Protein AF-A0A960JQE5-F1 (afdb_monomer_lite)

Sequence (195 aa):
MTDQLTTLLRHARSDRRTTAVGRAVALATAGLVIGNGVRLRRRAAALPALPYPTLDASHPPAMPPNATDAPQDSVDEYVFFVAEGVTLDDATRQAAIAHLETTATDVVDLIPADLPSLRALDLLRMVDPRSFGGSPMAQGRGAFQVVCARAEVADRARLTPGCGISLQRMVHATLELKRHAPRGTHHLVASHLSA

pLDDT: mean 83.21, std 16.44, range [35.5, 98.25]

Foldseek 3Di:
DPPVVVVVVVVVVVVVVVVVVVVVVVVVVVCVVVVLVVLLVVQVVVAAAQDFPDPPPPDDDDDDDDPDDDDPPDLPQKFKAAAAPKDDDPRNVVSVVVVVVVDVAFKEAEDEPPQPPVLSSVQSVQDRQVCQLVALPRAQGGSLGMMMGGSVLCVVLVHDGDYHDYSVSSSSSSRSSCNSGVNRYGYHYYHVIDD

Secondary structure (DSSP, 8-state):
-HHHHHHHHHHHHHHHHHHHHHHHHHHHHHHHHHHHHHHHHHHHTT-PBPPPP---TTSPPPPPP-TT-----S--SEEEEEETT-B--HHHHHHHHHHHHHSS-SEEEEEETT--HHHHHHHHHH--TTT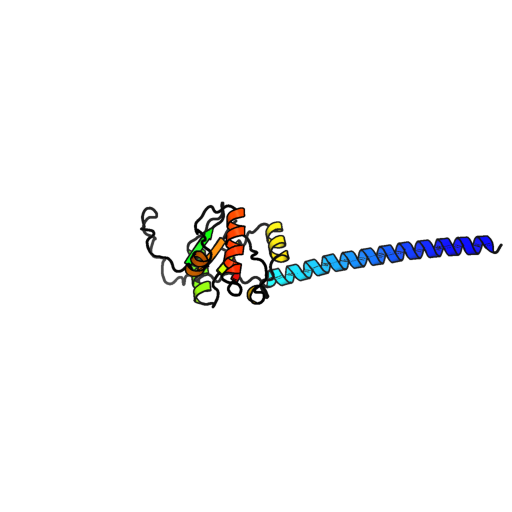TTT-TTSPP---SSEEEEEHHHHHHTT---EEEE-HHHHHHHHHHHHHHSSS-EEEEEETT-B-

Structure (mmCIF, N/CA/C/O backbone):
data_AF-A0A960JQE5-F1
#
_entry.id   AF-A0A960JQE5-F1
#
loop_
_atom_site.group_PDB
_atom_site.id
_atom_site.type_symbol
_atom_site.label_atom_id
_atom_site.label_alt_id
_atom_site.label_comp_id
_atom_site.label_asym_id
_atom_site.label_entity_id
_atom_site.label_seq_id
_atom_site.pdbx_PDB_ins_code
_atom_site.Cartn_x
_atom_site.Cartn_y
_atom_site.Cartn_z
_atom_site.occupancy
_atom_site.B_iso_or_equiv
_atom_site.auth_seq_id
_atom_site.auth_comp_id
_atom_site.auth_asym_id
_atom_site.auth_atom_id
_atom_site.pdbx_PDB_model_num
ATOM 1 N N . MET A 1 1 ? 34.320 -11.457 -66.619 1.00 59.72 1 MET A N 1
ATOM 2 C CA . MET A 1 1 ? 34.916 -11.552 -65.261 1.00 59.72 1 MET A CA 1
ATOM 3 C C . MET A 1 1 ? 34.333 -10.556 -64.252 1.00 59.72 1 MET A C 1
ATOM 5 O O . MET A 1 1 ? 34.476 -10.777 -63.060 1.00 59.72 1 MET A O 1
ATOM 9 N N . THR A 1 2 ? 33.648 -9.495 -64.689 1.00 65.44 2 THR A N 1
ATOM 10 C CA . THR A 1 2 ? 33.108 -8.429 -63.823 1.00 65.44 2 THR A CA 1
ATOM 11 C C . THR A 1 2 ? 31.879 -8.849 -63.005 1.00 65.44 2 THR A C 1
ATOM 13 O O . THR A 1 2 ? 31.710 -8.388 -61.884 1.00 65.44 2 THR A O 1
ATOM 16 N N . ASP A 1 3 ? 31.066 -9.776 -63.522 1.00 70.44 3 ASP A N 1
ATOM 17 C CA . ASP A 1 3 ? 29.743 -10.101 -62.967 1.00 70.44 3 ASP A CA 1
ATOM 18 C C . ASP A 1 3 ? 29.784 -10.978 -61.692 1.00 70.44 3 ASP A C 1
ATOM 20 O O . ASP A 1 3 ? 28.987 -10.819 -60.760 1.00 70.44 3 ASP A O 1
ATOM 24 N N . GLN A 1 4 ? 30.796 -11.849 -61.579 1.00 64.69 4 GLN A N 1
ATOM 25 C CA . GLN A 1 4 ? 31.014 -12.658 -60.371 1.00 64.69 4 GLN A CA 1
ATOM 26 C C . GLN A 1 4 ? 31.515 -11.827 -59.180 1.00 64.69 4 GLN A C 1
ATOM 28 O O . GLN A 1 4 ? 31.132 -12.079 -58.037 1.00 64.69 4 GLN A O 1
ATOM 33 N N . LEU A 1 5 ? 32.309 -10.785 -59.441 1.00 66.00 5 LEU A N 1
ATOM 34 C CA . LEU A 1 5 ? 32.852 -9.893 -58.412 1.00 66.00 5 LEU A CA 1
ATOM 35 C C . LEU A 1 5 ? 31.749 -9.025 -57.783 1.00 66.00 5 LEU A C 1
ATOM 37 O O . LEU A 1 5 ? 31.699 -8.869 -56.562 1.00 66.00 5 LEU A O 1
ATOM 41 N N . THR A 1 6 ? 30.801 -8.537 -58.587 1.00 68.50 6 THR A N 1
ATOM 42 C CA . THR A 1 6 ? 29.615 -7.813 -58.099 1.00 68.50 6 THR A CA 1
ATOM 43 C C . THR A 1 6 ? 28.691 -8.683 -57.258 1.00 68.50 6 THR A C 1
ATOM 45 O O . THR A 1 6 ? 28.116 -8.188 -56.286 1.00 68.50 6 THR A O 1
ATOM 48 N N . THR A 1 7 ? 28.557 -9.966 -57.592 1.00 69.81 7 THR A N 1
ATOM 49 C CA . THR A 1 7 ? 27.669 -10.898 -56.882 1.00 69.81 7 THR A CA 1
ATOM 50 C C . THR A 1 7 ? 28.245 -11.308 -55.521 1.00 69.81 7 THR A C 1
ATOM 52 O O . THR A 1 7 ? 27.519 -11.302 -54.521 1.00 69.81 7 THR A O 1
ATOM 55 N N . LEU A 1 8 ? 29.561 -11.543 -55.443 1.00 63.06 8 LEU A N 1
ATOM 56 C CA . LEU A 1 8 ? 30.269 -11.829 -54.187 1.00 63.06 8 LEU A CA 1
ATOM 57 C C . LEU A 1 8 ? 30.289 -10.622 -53.239 1.00 63.06 8 LEU A C 1
ATOM 59 O O . LEU A 1 8 ? 30.041 -10.765 -52.041 1.00 63.06 8 LEU A O 1
ATOM 63 N N . LEU A 1 9 ? 30.496 -9.410 -53.766 1.00 65.25 9 LEU A N 1
ATOM 64 C CA . LEU A 1 9 ? 30.436 -8.184 -52.962 1.00 65.25 9 LEU A CA 1
ATOM 65 C C . LEU A 1 9 ? 29.019 -7.889 -52.444 1.00 65.25 9 LEU A C 1
ATOM 67 O O . LEU A 1 9 ? 28.876 -7.312 -51.362 1.00 65.25 9 LEU A O 1
ATOM 71 N N . ARG A 1 10 ? 27.969 -8.298 -53.174 1.00 63.28 10 ARG A N 1
ATOM 72 C CA . ARG A 1 10 ? 26.572 -8.185 -52.723 1.00 63.28 10 ARG A CA 1
ATOM 73 C C . ARG A 1 10 ? 26.260 -9.162 -51.583 1.00 63.28 10 ARG A C 1
ATOM 75 O O . ARG A 1 10 ? 25.696 -8.724 -50.582 1.00 63.28 10 ARG A O 1
ATOM 82 N N . HIS A 1 11 ? 26.695 -10.422 -51.681 1.00 57.25 11 HIS A N 1
ATOM 83 C CA . HIS A 1 11 ? 26.534 -11.415 -50.607 1.00 57.25 11 HIS A CA 1
ATOM 84 C C . HIS A 1 11 ? 27.316 -11.031 -49.342 1.00 57.25 11 HIS A C 1
ATOM 86 O O . HIS A 1 11 ? 26.736 -10.957 -48.261 1.00 57.25 11 HIS A O 1
ATOM 92 N N . ALA A 1 12 ? 28.587 -10.636 -49.475 1.00 59.59 12 ALA A N 1
ATOM 93 C CA . ALA A 1 12 ? 29.409 -10.228 -48.332 1.00 59.59 12 ALA A CA 1
ATOM 94 C C . ALA A 1 12 ? 28.885 -8.962 -47.619 1.00 59.59 12 ALA A C 1
ATOM 96 O O . ALA A 1 12 ? 29.043 -8.812 -46.404 1.00 59.59 12 ALA A O 1
ATOM 97 N N . ARG A 1 13 ? 28.250 -8.033 -48.352 1.00 59.19 13 ARG A N 1
ATOM 98 C CA . ARG A 1 13 ? 27.574 -6.862 -47.759 1.00 59.19 13 ARG A CA 1
ATOM 99 C C . ARG A 1 13 ? 26.230 -7.217 -47.119 1.00 59.19 13 ARG A C 1
ATOM 101 O O . ARG A 1 13 ? 25.867 -6.563 -46.143 1.00 59.19 13 ARG A O 1
ATOM 108 N N . SER A 1 14 ? 25.518 -8.218 -47.639 1.00 57.78 14 SER A N 1
ATOM 109 C CA . SER A 1 14 ? 24.272 -8.731 -47.058 1.00 57.78 14 SER A CA 1
ATOM 110 C C . SER A 1 14 ? 24.528 -9.379 -45.694 1.00 57.78 14 SER A C 1
ATOM 112 O O . SER A 1 14 ? 23.922 -8.957 -44.712 1.00 57.78 14 SER A O 1
ATOM 114 N N . ASP A 1 15 ? 25.522 -10.270 -45.596 1.00 59.38 15 ASP A N 1
ATOM 115 C CA . ASP A 1 15 ? 25.874 -10.977 -44.350 1.00 59.38 15 ASP A CA 1
ATOM 116 C C . ASP A 1 15 ? 26.392 -10.047 -43.243 1.00 59.38 15 ASP A C 1
ATOM 118 O O . ASP A 1 15 ? 26.081 -10.207 -42.057 1.00 59.38 15 ASP A O 1
ATOM 122 N N . ARG A 1 16 ? 27.161 -9.012 -43.608 1.00 62.50 16 ARG A N 1
ATOM 123 C CA . ARG A 1 16 ? 27.599 -7.987 -42.643 1.00 62.50 16 ARG A CA 1
ATOM 124 C C . ARG A 1 16 ? 26.443 -7.124 -42.142 1.00 62.50 16 ARG A C 1
ATOM 126 O O . ARG A 1 16 ? 26.479 -6.665 -41.003 1.00 62.50 16 ARG A O 1
ATOM 133 N N . ARG A 1 17 ? 25.421 -6.886 -42.970 1.00 61.72 17 ARG A N 1
ATOM 134 C CA . ARG A 1 17 ? 24.233 -6.122 -42.565 1.00 61.72 17 ARG A CA 1
ATOM 135 C C . ARG A 1 17 ? 23.320 -6.943 -41.657 1.00 61.72 17 ARG A C 1
ATOM 137 O O . ARG A 1 17 ? 22.892 -6.407 -40.642 1.00 61.72 17 ARG A O 1
ATOM 144 N N . THR A 1 18 ? 23.081 -8.223 -41.938 1.00 62.78 18 THR A N 1
ATOM 145 C CA . THR A 1 18 ? 22.288 -9.105 -41.057 1.00 62.78 18 THR A CA 1
ATOM 146 C C . THR A 1 18 ? 22.956 -9.326 -39.701 1.00 62.78 18 THR A C 1
ATOM 148 O O . THR A 1 18 ? 22.285 -9.242 -38.674 1.00 62.78 18 THR A O 1
ATOM 151 N N . THR A 1 19 ? 24.278 -9.505 -39.657 1.00 69.94 19 THR A N 1
ATOM 152 C CA . THR A 1 19 ? 25.021 -9.628 -38.387 1.00 69.94 19 THR A CA 1
ATOM 153 C C . THR A 1 19 ? 25.065 -8.321 -37.590 1.00 69.94 19 THR A C 1
ATOM 155 O O . THR A 1 19 ? 24.926 -8.347 -36.366 1.00 69.94 19 THR A O 1
ATOM 158 N N . ALA A 1 20 ? 25.197 -7.167 -38.250 1.00 68.56 20 ALA A N 1
ATOM 159 C CA . ALA A 1 20 ? 25.135 -5.865 -37.583 1.00 68.56 20 ALA A CA 1
ATOM 160 C C . ALA A 1 20 ? 23.731 -5.558 -37.032 1.00 68.56 20 ALA A C 1
ATOM 162 O O . ALA A 1 20 ? 23.612 -5.122 -35.887 1.00 68.56 20 ALA A O 1
ATOM 163 N N . VAL A 1 21 ? 22.674 -5.839 -37.803 1.00 72.06 21 VAL A N 1
ATOM 164 C CA . VAL A 1 21 ? 21.277 -5.681 -37.361 1.00 72.06 21 VAL A CA 1
ATOM 165 C C . VAL A 1 21 ? 20.972 -6.622 -36.194 1.00 72.06 21 VAL A C 1
ATOM 167 O O . VAL A 1 21 ? 20.432 -6.173 -35.187 1.00 72.06 21 VAL A O 1
ATOM 170 N N . GLY A 1 22 ? 21.393 -7.889 -36.265 1.00 72.31 22 GLY A N 1
ATOM 171 C CA . GLY A 1 22 ? 21.223 -8.846 -35.168 1.00 72.31 22 GLY A CA 1
ATOM 172 C C . GLY A 1 22 ? 21.903 -8.395 -33.869 1.00 72.31 22 GLY A C 1
ATOM 173 O O . GLY A 1 22 ? 21.301 -8.456 -32.799 1.00 72.31 22 GLY A O 1
ATOM 174 N N . ARG A 1 23 ? 23.128 -7.854 -33.954 1.00 78.50 23 ARG A N 1
ATOM 175 C CA . ARG A 1 23 ? 23.845 -7.296 -32.790 1.00 78.50 23 ARG A CA 1
ATOM 176 C C . ARG A 1 23 ? 23.172 -6.041 -32.240 1.00 78.50 23 ARG A C 1
ATOM 178 O O . ARG A 1 23 ? 23.083 -5.898 -31.024 1.00 78.50 23 ARG A O 1
ATOM 185 N N . ALA A 1 24 ? 22.689 -5.152 -33.107 1.00 77.31 24 ALA A N 1
ATOM 186 C CA . ALA A 1 24 ? 21.979 -3.946 -32.691 1.00 77.31 24 ALA A CA 1
ATOM 187 C C . ALA A 1 24 ? 20.673 -4.284 -31.952 1.00 77.31 24 ALA A C 1
ATOM 189 O O . ALA A 1 24 ? 20.417 -3.730 -30.884 1.00 77.31 24 ALA A O 1
ATOM 190 N N . VAL A 1 25 ? 19.893 -5.241 -32.467 1.00 82.50 25 VAL A N 1
ATOM 191 C CA . VAL A 1 25 ? 18.673 -5.732 -31.806 1.00 82.50 25 VAL A CA 1
ATOM 192 C C . VAL A 1 25 ? 19.007 -6.361 -30.452 1.00 82.50 25 VAL A C 1
ATOM 194 O O . VAL A 1 25 ? 18.402 -5.984 -29.451 1.00 82.50 25 VAL A O 1
ATOM 197 N N . ALA A 1 26 ? 20.011 -7.242 -30.384 1.00 83.12 26 ALA A N 1
ATOM 198 C CA . ALA A 1 26 ? 20.416 -7.880 -29.131 1.00 83.12 26 ALA A CA 1
ATOM 199 C C . ALA A 1 26 ? 20.863 -6.862 -28.064 1.00 83.12 26 ALA A C 1
ATOM 201 O O . ALA A 1 26 ? 20.455 -6.961 -26.907 1.00 83.12 26 ALA A O 1
ATOM 202 N N . LEU A 1 27 ? 21.654 -5.852 -28.449 1.00 87.56 27 LEU A N 1
ATOM 203 C CA . LEU A 1 27 ? 22.080 -4.777 -27.546 1.00 87.56 27 LEU A CA 1
ATOM 204 C C . LEU A 1 27 ? 20.901 -3.920 -27.073 1.00 87.56 27 LEU A C 1
ATOM 206 O O . LEU A 1 27 ? 20.833 -3.585 -25.892 1.00 87.56 27 LEU A O 1
ATOM 210 N N . ALA A 1 28 ? 19.954 -3.604 -27.960 1.00 85.25 28 ALA A N 1
ATOM 211 C CA . ALA A 1 28 ? 18.745 -2.876 -27.587 1.00 85.25 28 ALA A CA 1
ATOM 212 C C . ALA A 1 28 ? 17.892 -3.674 -26.586 1.00 85.25 28 ALA A C 1
ATOM 214 O O . ALA A 1 28 ? 17.441 -3.123 -25.580 1.00 85.25 28 ALA A O 1
ATOM 215 N N . THR A 1 29 ? 17.722 -4.983 -26.806 1.00 86.44 29 THR A N 1
ATOM 216 C CA . THR A 1 29 ? 16.997 -5.861 -25.875 1.00 86.44 29 THR A CA 1
ATOM 217 C C . THR A 1 29 ? 17.708 -5.963 -24.525 1.00 86.44 29 THR A C 1
ATOM 219 O O . THR A 1 29 ? 17.070 -5.783 -23.488 1.00 86.44 29 THR A O 1
ATOM 222 N N . ALA A 1 30 ? 19.026 -6.183 -24.515 1.00 85.75 30 ALA A N 1
ATOM 223 C CA . ALA A 1 30 ? 19.813 -6.224 -23.283 1.00 85.75 30 ALA A CA 1
ATOM 224 C C . ALA A 1 30 ? 19.721 -4.898 -22.510 1.00 85.75 30 ALA A C 1
ATOM 226 O O . ALA A 1 30 ? 19.488 -4.901 -21.301 1.00 85.75 30 ALA A O 1
ATOM 227 N N . GLY A 1 31 ? 19.817 -3.766 -23.214 1.00 84.69 31 GLY A N 1
ATOM 228 C CA . GLY A 1 31 ? 19.648 -2.434 -22.636 1.00 84.69 31 GLY A CA 1
ATOM 229 C C . GLY A 1 31 ? 18.275 -2.240 -21.986 1.00 84.69 31 GLY A C 1
ATOM 230 O O . GLY A 1 31 ? 18.198 -1.732 -20.868 1.00 84.69 31 GLY A O 1
ATOM 231 N N . LEU A 1 32 ? 17.199 -2.706 -22.629 1.00 85.38 32 LEU A N 1
ATOM 232 C CA . LEU A 1 32 ? 15.842 -2.644 -22.076 1.00 85.38 32 LEU A CA 1
ATOM 233 C C . LEU A 1 32 ? 15.700 -3.488 -20.798 1.00 85.38 32 LEU A C 1
ATOM 235 O O . LEU A 1 32 ? 15.134 -3.017 -19.809 1.00 85.38 32 LEU A O 1
ATOM 239 N N . VAL A 1 33 ? 16.232 -4.715 -20.800 1.00 87.31 33 VAL A N 1
ATOM 240 C CA . VAL A 1 33 ? 16.174 -5.629 -19.645 1.00 87.31 33 VAL A CA 1
ATOM 241 C C . VAL A 1 33 ? 16.958 -5.060 -18.462 1.00 87.31 33 VAL A C 1
ATOM 243 O O . VAL A 1 33 ? 16.419 -4.965 -17.356 1.00 87.31 33 VAL A O 1
ATOM 246 N N . ILE A 1 34 ? 18.196 -4.616 -18.698 1.00 88.38 34 ILE A N 1
ATOM 247 C CA . ILE A 1 34 ? 19.052 -4.012 -17.667 1.00 88.38 34 ILE A CA 1
ATOM 248 C C . ILE A 1 34 ? 18.411 -2.727 -17.136 1.00 88.38 34 ILE A C 1
ATOM 250 O O . ILE A 1 34 ? 18.297 -2.548 -15.922 1.00 88.38 34 ILE A O 1
ATOM 254 N N . GLY A 1 35 ? 17.930 -1.856 -18.027 1.00 84.81 35 GLY A N 1
ATOM 255 C CA . GLY A 1 35 ? 17.260 -0.612 -17.656 1.00 84.81 35 GLY A CA 1
ATOM 256 C C . GLY A 1 35 ? 16.022 -0.850 -16.788 1.00 84.81 35 GLY A C 1
ATOM 257 O O . GLY A 1 35 ? 15.852 -0.194 -15.757 1.00 84.81 35 GLY A O 1
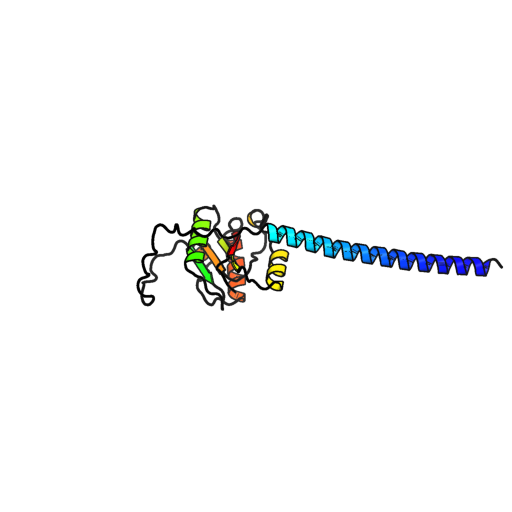ATOM 258 N N . ASN A 1 36 ? 15.189 -1.836 -17.141 1.00 86.69 36 ASN A N 1
ATOM 259 C CA . ASN A 1 36 ? 14.036 -2.225 -16.332 1.00 86.69 36 ASN A CA 1
ATOM 260 C C . ASN A 1 36 ? 14.454 -2.766 -14.954 1.00 86.69 36 ASN A C 1
ATOM 262 O O . ASN A 1 36 ? 13.864 -2.376 -13.947 1.00 86.69 36 ASN A O 1
ATOM 266 N N . GLY A 1 37 ? 15.489 -3.609 -14.891 1.00 85.31 37 GLY A N 1
ATOM 267 C CA . GLY A 1 37 ? 16.023 -4.127 -13.629 1.00 85.31 37 GLY A CA 1
ATOM 268 C C . GLY A 1 37 ? 16.516 -3.015 -12.697 1.00 85.31 37 GLY A C 1
ATOM 269 O O . GLY A 1 37 ? 16.131 -2.970 -11.529 1.00 85.31 37 GLY A O 1
ATOM 270 N N . VAL A 1 38 ? 17.293 -2.060 -13.222 1.00 89.25 38 VAL A N 1
ATOM 271 C CA . VAL A 1 38 ? 17.768 -0.892 -12.457 1.00 89.25 38 VAL A CA 1
ATOM 272 C C . VAL A 1 38 ? 16.597 -0.037 -11.972 1.00 89.25 38 VAL A C 1
ATOM 274 O O . VAL A 1 38 ? 16.587 0.379 -10.812 1.00 89.25 38 VAL A O 1
ATOM 277 N N . ARG A 1 39 ? 15.588 0.199 -12.819 1.00 88.25 39 ARG A N 1
ATOM 278 C CA . ARG A 1 39 ? 14.378 0.945 -12.443 1.00 88.25 39 ARG A CA 1
ATOM 279 C C . ARG A 1 39 ? 13.634 0.273 -11.287 1.00 88.25 39 ARG A C 1
ATOM 281 O O . ARG A 1 39 ? 13.325 0.945 -10.306 1.00 88.25 39 ARG A O 1
ATOM 288 N N . LEU A 1 40 ? 13.376 -1.033 -11.377 1.00 89.12 40 LEU A N 1
ATOM 289 C CA . LEU A 1 40 ? 12.674 -1.776 -10.323 1.00 89.12 40 LEU A CA 1
ATOM 290 C C . LEU A 1 40 ? 13.486 -1.816 -9.026 1.00 89.12 40 LEU A C 1
ATOM 292 O O . LEU A 1 40 ? 12.934 -1.569 -7.958 1.00 89.12 40 LEU A O 1
ATOM 296 N N . ARG A 1 41 ? 14.808 -2.009 -9.111 1.00 88.25 41 ARG A N 1
ATOM 297 C CA . ARG A 1 41 ? 15.697 -1.959 -7.941 1.00 88.25 41 ARG A CA 1
ATOM 298 C C . ARG A 1 41 ? 15.661 -0.597 -7.245 1.00 88.25 41 ARG A C 1
ATOM 300 O O . ARG A 1 41 ? 15.622 -0.540 -6.021 1.00 88.25 41 ARG A O 1
ATOM 307 N N . ARG A 1 42 ? 15.644 0.502 -8.007 1.00 87.75 42 ARG A N 1
ATOM 308 C CA . ARG A 1 42 ? 15.535 1.864 -7.454 1.00 87.75 42 ARG A CA 1
ATOM 309 C C . ARG A 1 42 ? 14.201 2.123 -6.756 1.00 87.75 42 ARG A C 1
ATOM 311 O O . ARG A 1 42 ? 14.193 2.905 -5.807 1.00 87.75 42 ARG A O 1
ATOM 318 N N . ARG A 1 43 ? 13.108 1.510 -7.228 1.00 90.06 43 ARG A N 1
ATOM 319 C CA . ARG A 1 43 ? 11.786 1.569 -6.582 1.00 90.06 43 ARG A CA 1
ATOM 320 C C . ARG A 1 43 ? 11.736 0.716 -5.320 1.00 90.06 43 ARG A C 1
ATOM 322 O O . ARG A 1 43 ? 11.254 1.199 -4.308 1.00 90.06 43 ARG A O 1
ATOM 329 N N . ALA A 1 44 ? 12.304 -0.491 -5.355 1.00 86.81 44 ALA A N 1
ATOM 330 C CA . ALA A 1 44 ? 12.416 -1.352 -4.178 1.00 86.81 44 ALA A CA 1
ATOM 331 C C . ALA A 1 44 ? 13.180 -0.650 -3.048 1.00 86.81 44 ALA A C 1
ATOM 333 O O . ALA A 1 44 ? 12.688 -0.554 -1.934 1.00 86.81 44 ALA A O 1
ATOM 334 N N . ALA A 1 45 ? 14.332 -0.052 -3.366 1.00 87.31 45 ALA A N 1
ATOM 335 C CA . ALA A 1 45 ? 15.129 0.725 -2.414 1.00 87.31 45 ALA A CA 1
ATOM 336 C C . ALA A 1 45 ? 14.453 2.029 -1.940 1.00 87.31 45 ALA A C 1
ATOM 338 O O . ALA A 1 45 ? 15.022 2.752 -1.130 1.00 87.31 45 ALA A O 1
ATOM 339 N N . ALA A 1 46 ? 13.294 2.382 -2.500 1.00 88.38 46 ALA A N 1
ATOM 340 C CA . ALA A 1 46 ? 12.516 3.548 -2.103 1.00 88.38 46 ALA A CA 1
ATOM 341 C C . ALA A 1 46 ? 11.340 3.212 -1.190 1.00 88.38 46 ALA A C 1
ATOM 343 O O . ALA A 1 46 ? 10.695 4.142 -0.715 1.00 88.38 46 ALA A O 1
ATOM 344 N N . LEU A 1 47 ? 11.025 1.927 -1.004 1.00 89.12 47 LEU A N 1
ATOM 345 C CA . LEU A 1 47 ? 9.964 1.510 -0.103 1.00 89.12 47 LEU A CA 1
ATOM 346 C C . LEU A 1 47 ? 10.432 1.737 1.340 1.00 89.12 47 LEU A C 1
ATOM 348 O O . LEU A 1 47 ? 11.406 1.105 1.757 1.00 89.12 47 LEU A O 1
ATOM 352 N N . PRO A 1 48 ? 9.782 2.636 2.095 1.00 92.06 48 PRO A N 1
ATOM 353 C CA . PRO A 1 48 ? 10.081 2.804 3.503 1.00 92.06 48 PRO A CA 1
ATOM 354 C C . PRO A 1 48 ? 9.649 1.556 4.277 1.00 92.06 48 PRO A C 1
ATOM 356 O O . PRO A 1 48 ? 8.629 0.937 3.966 1.00 92.06 48 PRO A O 1
ATOM 359 N N . ALA A 1 49 ? 10.414 1.202 5.303 1.00 94.25 49 ALA A N 1
ATOM 360 C CA . ALA A 1 49 ? 9.961 0.247 6.303 1.00 94.25 49 ALA A CA 1
ATOM 361 C C . ALA A 1 49 ? 8.967 0.931 7.252 1.00 94.25 49 ALA A C 1
ATOM 363 O O . ALA A 1 49 ? 9.111 2.119 7.551 1.00 94.25 49 ALA A O 1
ATOM 364 N N . LEU A 1 50 ? 7.978 0.180 7.726 1.00 94.38 50 LEU A N 1
ATOM 365 C CA . LEU A 1 50 ? 7.092 0.612 8.797 1.00 94.38 50 LEU A CA 1
ATOM 366 C C . LEU A 1 50 ? 7.908 0.699 10.101 1.00 94.38 50 LEU A C 1
ATOM 368 O O . LEU A 1 50 ? 8.535 -0.295 10.480 1.00 94.38 50 LEU A O 1
ATOM 372 N N . PRO A 1 51 ? 7.941 1.856 10.784 1.00 92.31 51 PRO A N 1
ATOM 373 C CA . PRO A 1 51 ? 8.626 1.977 12.060 1.00 92.31 51 PRO A CA 1
ATOM 374 C C . PRO A 1 51 ? 7.794 1.309 13.156 1.00 92.31 51 PRO A C 1
ATOM 376 O O . PRO A 1 51 ? 6.667 1.717 13.425 1.00 92.31 51 PRO A O 1
ATOM 379 N N . TYR A 1 52 ? 8.359 0.298 13.810 1.00 86.88 52 TYR A N 1
ATOM 380 C CA . TYR A 1 52 ? 7.745 -0.312 14.986 1.00 86.88 52 TYR A CA 1
ATOM 381 C C . TYR A 1 52 ? 8.210 0.421 16.244 1.00 86.88 52 TYR A C 1
ATOM 383 O O . TYR A 1 52 ? 9.400 0.746 16.340 1.00 86.88 52 TYR A O 1
ATOM 391 N N . PRO A 1 53 ? 7.324 0.656 17.227 1.00 74.12 53 PRO A N 1
ATOM 392 C CA . PRO A 1 53 ? 7.750 1.104 18.541 1.00 74.12 53 PRO A CA 1
ATOM 393 C C . PRO A 1 53 ? 8.748 0.085 19.093 1.00 74.12 53 PRO A C 1
ATOM 395 O O . PRO A 1 53 ? 8.415 -1.088 19.271 1.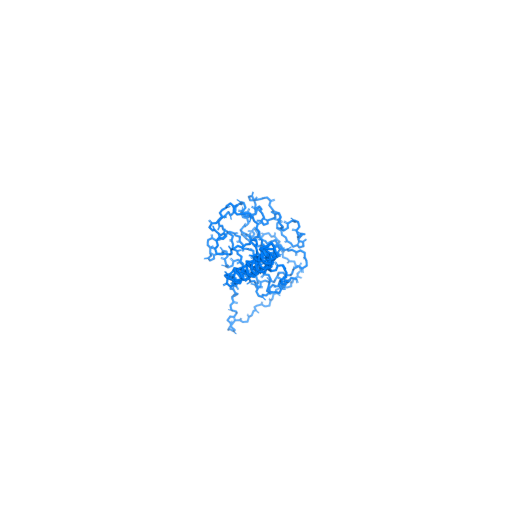00 74.12 53 PRO A O 1
ATOM 398 N N . THR A 1 54 ? 9.986 0.505 19.344 1.00 63.53 54 THR A N 1
ATOM 399 C CA . THR A 1 54 ? 10.904 -0.307 20.138 1.00 63.53 54 THR A CA 1
ATOM 400 C C . THR A 1 54 ? 10.305 -0.389 21.531 1.00 63.53 54 THR A C 1
ATOM 402 O O . THR A 1 54 ? 10.219 0.631 22.214 1.00 63.53 54 THR A O 1
ATOM 405 N N . LEU A 1 55 ? 9.853 -1.579 21.932 1.00 55.81 55 LEU A N 1
ATOM 406 C CA . LEU A 1 55 ? 9.518 -1.850 23.323 1.00 55.81 55 LEU A CA 1
ATOM 407 C C . LEU A 1 55 ? 10.784 -1.588 24.132 1.00 55.81 55 LEU A C 1
ATOM 409 O O . LEU A 1 55 ? 11.731 -2.373 24.095 1.00 55.81 55 LEU A O 1
ATOM 413 N N . ASP A 1 56 ? 10.828 -0.440 24.795 1.00 47.41 56 ASP A N 1
ATOM 414 C CA . ASP A 1 56 ? 11.883 -0.135 25.737 1.00 47.41 56 ASP A CA 1
ATOM 415 C C . ASP A 1 56 ? 11.803 -1.222 26.817 1.00 47.41 56 ASP A C 1
ATOM 417 O O . ASP A 1 56 ? 10.777 -1.369 27.485 1.00 47.41 56 ASP A O 1
ATOM 421 N N . ALA A 1 57 ? 12.849 -2.042 26.953 1.00 52.09 57 ALA A N 1
ATOM 422 C CA . ALA A 1 57 ? 12.867 -3.237 27.810 1.00 52.09 57 ALA A CA 1
ATOM 423 C C . ALA A 1 57 ? 12.680 -2.933 29.317 1.00 52.09 57 ALA A C 1
ATOM 425 O O . ALA A 1 57 ? 12.750 -3.827 30.158 1.00 52.09 57 ALA A O 1
ATOM 426 N N . SER A 1 58 ? 12.442 -1.666 29.656 1.00 50.41 58 SER A N 1
ATOM 427 C CA . SER A 1 58 ? 12.247 -1.126 30.997 1.00 50.41 58 SER A CA 1
ATOM 428 C C . SER A 1 58 ? 10.781 -1.127 31.457 1.00 50.41 58 SER A C 1
ATOM 430 O O . SER A 1 58 ? 10.518 -0.792 32.612 1.00 50.41 58 SER A O 1
ATOM 432 N N . HIS A 1 59 ? 9.820 -1.503 30.602 1.00 44.00 59 HIS A N 1
ATOM 433 C CA . HIS A 1 59 ? 8.414 -1.657 30.993 1.00 44.00 59 HIS A CA 1
ATOM 434 C C . HIS A 1 59 ? 7.873 -3.019 30.520 1.00 44.00 59 HIS A C 1
ATOM 436 O O . HIS A 1 59 ? 7.710 -3.218 29.315 1.00 44.00 59 HIS A O 1
ATOM 442 N N . PRO A 1 60 ? 7.627 -3.993 31.418 1.00 45.47 60 PRO A N 1
ATOM 443 C CA . PRO A 1 60 ? 7.049 -5.268 31.010 1.00 45.47 60 PRO A CA 1
ATOM 444 C C . PRO A 1 60 ? 5.650 -5.032 30.417 1.00 45.47 60 PRO A C 1
ATOM 446 O O . PRO A 1 60 ? 4.891 -4.229 30.969 1.00 45.47 60 PRO A O 1
ATOM 449 N N . PRO A 1 61 ? 5.284 -5.707 29.311 1.00 51.88 61 PRO A N 1
ATOM 450 C CA . PRO A 1 61 ? 3.946 -5.588 28.757 1.00 51.88 61 PRO A CA 1
ATOM 451 C C . PRO A 1 61 ? 2.937 -6.064 29.803 1.00 51.88 61 PRO A C 1
ATOM 453 O O . PRO A 1 61 ? 3.046 -7.174 30.329 1.00 51.88 61 PRO A O 1
ATOM 456 N N . ALA A 1 62 ? 1.961 -5.212 30.119 1.00 54.59 62 ALA A N 1
ATOM 457 C CA . ALA A 1 62 ? 0.795 -5.637 30.872 1.00 54.59 62 ALA A CA 1
ATOM 458 C C . ALA A 1 62 ? 0.142 -6.798 30.109 1.00 54.59 62 ALA A C 1
ATOM 460 O O . ALA A 1 62 ? -0.130 -6.694 28.913 1.00 54.59 62 ALA A O 1
ATOM 461 N N . MET A 1 63 ? -0.039 -7.925 30.794 1.00 42.41 63 MET A N 1
ATOM 462 C CA . MET A 1 63 ? -0.659 -9.128 30.246 1.00 42.41 63 MET A CA 1
ATOM 463 C C . MET A 1 63 ? -2.025 -8.768 29.632 1.00 42.41 63 MET A C 1
ATOM 465 O O . MET A 1 63 ? -2.810 -8.099 30.311 1.00 42.41 63 MET A O 1
ATOM 469 N N . PRO A 1 64 ? -2.332 -9.163 28.382 1.00 53.44 64 PRO A N 1
ATOM 470 C CA . PRO A 1 64 ? -3.614 -8.821 27.781 1.00 53.44 64 PRO A CA 1
ATOM 471 C C . PRO A 1 64 ? -4.748 -9.523 28.549 1.00 53.44 64 PRO A C 1
ATOM 473 O O . PRO A 1 64 ? -4.643 -10.725 28.823 1.00 53.44 64 PRO A O 1
ATOM 476 N N . PRO A 1 65 ? -5.832 -8.816 28.920 1.00 45.91 65 PRO A N 1
ATOM 477 C CA . PRO A 1 65 ? -7.036 -9.470 29.411 1.00 45.91 65 PRO A CA 1
ATOM 478 C C . PRO A 1 65 ? -7.621 -10.352 28.297 1.00 45.91 65 PRO A C 1
ATOM 480 O O . PRO A 1 65 ? -7.611 -9.973 27.129 1.00 45.91 65 PRO A O 1
ATOM 483 N N . ASN A 1 66 ? -8.077 -11.546 28.685 1.00 41.88 66 ASN A N 1
ATOM 484 C CA . ASN A 1 66 ? -8.615 -12.613 27.836 1.00 41.88 66 ASN A CA 1
ATOM 485 C C . ASN A 1 66 ? -9.275 -12.132 26.533 1.00 41.88 66 ASN A C 1
ATOM 487 O O . ASN A 1 66 ? -10.288 -11.433 26.546 1.00 41.88 66 ASN A O 1
ATOM 491 N N . ALA A 1 67 ? -8.751 -12.628 25.413 1.00 51.16 67 ALA A N 1
ATOM 492 C CA . ALA A 1 67 ? -9.377 -12.560 24.103 1.00 51.16 67 ALA A CA 1
ATOM 493 C C . ALA A 1 67 ? -10.664 -13.401 24.089 1.00 51.16 67 ALA A C 1
ATOM 495 O O . ALA A 1 67 ? -10.623 -14.569 23.711 1.00 51.16 67 ALA A O 1
ATOM 496 N N . THR A 1 68 ? -11.800 -12.856 24.532 1.00 47.44 68 THR A N 1
ATOM 497 C CA . THR A 1 68 ? -13.122 -13.408 24.172 1.00 47.44 68 THR A CA 1
ATOM 498 C C . THR A 1 68 ? -14.242 -12.368 24.122 1.00 47.44 68 THR A C 1
ATOM 500 O O . THR A 1 68 ? -15.095 -12.528 23.269 1.00 47.44 68 THR A O 1
ATOM 503 N N . ASP A 1 69 ? -14.245 -11.271 24.882 1.00 49.00 69 ASP A N 1
ATOM 504 C CA . ASP A 1 69 ? -15.352 -10.299 24.793 1.00 49.00 69 ASP A CA 1
ATOM 505 C C . ASP A 1 69 ? -14.870 -8.869 25.072 1.00 49.00 69 ASP A C 1
ATOM 507 O O . ASP A 1 69 ? -14.595 -8.511 26.217 1.00 49.00 69 ASP A O 1
ATOM 511 N N . ALA A 1 70 ? -14.797 -8.031 24.036 1.00 40.88 70 ALA A N 1
ATOM 512 C CA . ALA A 1 70 ? -14.738 -6.579 24.189 1.00 40.88 70 ALA A CA 1
ATOM 513 C C . ALA A 1 70 ? -15.720 -5.930 23.195 1.00 40.88 70 ALA A C 1
ATOM 515 O O . ALA A 1 70 ? -15.686 -6.278 22.012 1.00 40.88 70 ALA A O 1
ATOM 516 N N . PRO A 1 71 ? -16.610 -5.022 23.642 1.00 37.66 71 PRO A N 1
ATOM 517 C CA . PRO A 1 71 ? -17.573 -4.354 22.773 1.00 37.66 71 PRO A CA 1
ATOM 518 C C . PRO A 1 71 ? -16.856 -3.545 21.691 1.00 37.66 71 PRO A C 1
ATOM 520 O O . PRO A 1 71 ? -16.026 -2.688 21.985 1.00 37.66 71 PRO A O 1
ATOM 523 N N . GLN A 1 72 ? -17.207 -3.813 20.439 1.00 44.88 72 GLN A N 1
ATOM 524 C CA . GLN A 1 72 ? -16.703 -3.151 19.239 1.00 44.88 72 GLN A CA 1
ATOM 525 C C . GLN A 1 72 ? -17.410 -1.795 19.040 1.00 44.88 72 GLN A C 1
ATOM 527 O O . GLN A 1 72 ? -18.042 -1.579 18.015 1.00 44.88 72 GLN A O 1
ATOM 532 N N . ASP A 1 73 ? -17.366 -0.922 20.054 1.00 35.50 73 ASP A N 1
ATOM 533 C CA . ASP A 1 73 ? -18.137 0.334 20.121 1.00 35.50 73 ASP A CA 1
ATOM 534 C C . ASP A 1 73 ? -17.279 1.545 20.560 1.00 35.50 73 ASP A C 1
ATOM 536 O O . ASP A 1 73 ? -17.731 2.444 21.271 1.00 35.50 73 ASP A O 1
ATOM 540 N N . SER A 1 74 ? -16.029 1.617 20.098 1.00 39.44 74 SER A N 1
ATOM 541 C CA . SER A 1 74 ? -15.400 2.900 19.772 1.00 39.44 74 SER A CA 1
ATOM 542 C C . SER A 1 74 ? -15.425 3.035 18.259 1.00 39.44 74 SER A C 1
ATOM 544 O O . SER A 1 74 ? -15.050 2.111 17.543 1.00 39.44 74 SER A O 1
ATOM 546 N N . VAL A 1 75 ? -15.909 4.165 17.743 1.00 47.56 75 VAL A N 1
ATOM 547 C CA . VAL A 1 75 ? -15.739 4.498 16.324 1.00 47.56 75 VAL A CA 1
ATOM 548 C C . VAL A 1 75 ? -14.243 4.731 16.131 1.00 47.56 75 VAL A C 1
ATOM 550 O O . VAL A 1 75 ? -13.761 5.842 16.339 1.00 47.56 75 VAL A O 1
ATOM 553 N N . ASP A 1 76 ? -13.493 3.662 15.874 1.00 70.94 76 ASP A N 1
ATOM 554 C CA . ASP A 1 76 ? -12.044 3.730 15.748 1.00 70.94 76 ASP A CA 1
ATOM 555 C C . ASP A 1 76 ? -11.711 4.720 14.629 1.00 70.94 76 ASP A C 1
ATOM 557 O O . ASP A 1 76 ? -12.165 4.566 13.496 1.00 70.94 76 ASP A O 1
ATOM 561 N N . GLU A 1 77 ? -10.914 5.750 14.937 1.00 90.56 77 GLU A N 1
ATOM 562 C CA . GLU A 1 77 ? -10.469 6.772 13.972 1.00 90.56 77 GLU A CA 1
ATOM 563 C C . GLU A 1 77 ? -9.749 6.145 12.760 1.00 90.56 77 GLU A C 1
ATOM 565 O O . GLU A 1 77 ? -9.644 6.756 11.693 1.00 90.56 77 GLU A O 1
ATOM 570 N N . TYR A 1 78 ? -9.306 4.895 12.904 1.00 95.12 78 TYR A N 1
ATOM 571 C CA . TYR A 1 78 ? -8.581 4.117 11.915 1.00 95.12 78 TYR A CA 1
ATOM 572 C C . TYR A 1 78 ? -9.253 2.768 11.681 1.00 95.12 78 TYR A C 1
ATOM 574 O O . TYR A 1 78 ? -9.580 2.039 12.613 1.00 95.12 78 TYR A O 1
ATOM 582 N N . VAL A 1 79 ? -9.390 2.396 10.413 1.00 97.19 79 VAL A N 1
ATOM 583 C CA . VAL A 1 79 ? -10.002 1.139 9.990 1.00 97.19 79 VAL A CA 1
ATOM 584 C C . VAL A 1 79 ? -9.040 0.318 9.145 1.00 97.19 79 VAL A C 1
ATOM 586 O O . VAL A 1 79 ? -8.192 0.854 8.428 1.00 97.19 79 VAL A O 1
ATOM 589 N N . PHE A 1 80 ? -9.193 -1.003 9.210 1.00 97.81 80 PHE A N 1
ATOM 590 C CA . PHE A 1 80 ? -8.301 -1.950 8.551 1.00 97.81 80 PHE A CA 1
ATOM 591 C C . PHE A 1 80 ? -9.050 -2.832 7.560 1.00 97.81 80 PHE A C 1
ATOM 593 O O . PHE A 1 80 ? -10.133 -3.341 7.842 1.00 97.81 80 PHE A O 1
ATOM 600 N N . PHE A 1 81 ? -8.424 -3.046 6.411 1.00 98.25 81 PHE A N 1
ATOM 601 C CA . PHE A 1 81 ? -8.825 -4.000 5.390 1.00 98.25 81 PHE A CA 1
ATOM 602 C C . PHE A 1 81 ? -7.737 -5.067 5.331 1.00 98.25 81 PHE A C 1
ATOM 604 O O . PHE A 1 81 ? -6.631 -4.781 4.875 1.00 98.25 81 PHE A O 1
ATOM 611 N N . VAL A 1 82 ? -8.024 -6.265 5.836 1.00 98.06 82 VAL A N 1
ATOM 612 C CA . VAL A 1 82 ? -7.068 -7.376 5.917 1.00 98.06 82 VAL A CA 1
ATOM 613 C C . VAL A 1 82 ? -7.512 -8.475 4.962 1.00 98.06 82 VAL A C 1
ATOM 615 O O . VAL A 1 82 ? -8.642 -8.969 5.045 1.00 98.06 82 VAL A O 1
ATOM 618 N N . ALA A 1 83 ? -6.628 -8.832 4.036 1.00 97.81 83 ALA A N 1
ATOM 619 C CA . ALA A 1 83 ? -6.888 -9.848 3.035 1.00 97.81 83 ALA A CA 1
ATOM 620 C C . ALA A 1 83 ? -7.099 -11.233 3.664 1.00 97.81 83 ALA A C 1
ATOM 622 O O . ALA A 1 83 ? -6.654 -11.530 4.773 1.00 97.81 83 ALA A O 1
ATOM 623 N N . GLU A 1 84 ? -7.793 -12.096 2.932 1.00 95.75 84 GLU A N 1
ATOM 624 C CA . GLU A 1 84 ? -7.898 -13.514 3.262 1.00 95.75 84 GLU A CA 1
ATOM 625 C C . GLU A 1 84 ? -6.512 -14.170 3.373 1.00 95.75 84 GLU A C 1
ATOM 627 O O . GLU A 1 84 ? -5.655 -13.971 2.515 1.00 95.75 84 GLU A O 1
ATOM 632 N N . GLY A 1 85 ? -6.299 -14.950 4.438 1.00 91.94 85 GLY A N 1
ATOM 633 C CA . GLY A 1 85 ? -5.030 -15.636 4.711 1.00 91.94 85 GLY A CA 1
ATOM 634 C C . GLY A 1 85 ? -3.973 -14.791 5.429 1.00 91.94 85 GLY A C 1
ATOM 635 O O . GLY A 1 85 ? -3.006 -15.355 5.930 1.00 91.94 85 GLY A O 1
ATOM 636 N N . VAL A 1 86 ? -4.175 -13.476 5.560 1.00 94.06 86 VAL A N 1
ATOM 637 C CA . VAL A 1 86 ? -3.226 -12.580 6.235 1.00 94.06 86 VAL A CA 1
ATOM 638 C C . VAL A 1 86 ? -3.588 -12.410 7.705 1.00 94.06 86 VAL A C 1
ATOM 640 O O . VAL A 1 86 ? -4.737 -12.136 8.053 1.00 94.06 86 VAL A O 1
ATOM 643 N N . THR A 1 87 ? -2.585 -12.518 8.576 1.00 90.31 87 THR A N 1
ATOM 644 C CA . THR A 1 87 ? -2.732 -12.231 10.009 1.00 90.31 87 THR A CA 1
ATOM 645 C C . THR A 1 87 ? -2.133 -10.865 10.319 1.00 90.31 87 THR A C 1
ATOM 647 O O . THR A 1 87 ? -0.960 -10.631 10.048 1.00 90.31 87 THR A O 1
ATOM 650 N N . LEU A 1 88 ? -2.937 -9.965 10.890 1.00 93.06 88 LEU A N 1
ATOM 651 C CA . LEU A 1 88 ? -2.489 -8.650 11.345 1.00 93.06 88 LEU A CA 1
ATOM 652 C C . LEU A 1 88 ? -2.316 -8.669 12.866 1.00 93.06 88 LEU A C 1
ATOM 654 O O . LEU A 1 88 ? -3.306 -8.794 13.585 1.00 93.06 88 LEU A O 1
ATOM 658 N N . ASP A 1 89 ? -1.078 -8.529 13.338 1.00 91.69 89 ASP A N 1
ATOM 659 C CA . ASP A 1 89 ? -0.775 -8.419 14.765 1.00 91.69 89 ASP A CA 1
ATOM 660 C C . ASP A 1 89 ? -0.984 -6.990 15.305 1.00 91.69 89 ASP A C 1
ATOM 662 O O . ASP A 1 89 ? -1.066 -6.004 14.560 1.00 91.69 89 ASP A O 1
ATOM 666 N N . ASP A 1 90 ? -1.069 -6.871 16.631 1.00 91.44 90 ASP A N 1
ATOM 667 C CA . ASP A 1 90 ? -1.297 -5.585 17.299 1.00 91.44 90 ASP A CA 1
ATOM 668 C C . ASP A 1 90 ? -0.106 -4.631 17.147 1.00 91.44 90 ASP A C 1
ATOM 670 O O . ASP A 1 90 ? -0.287 -3.416 17.054 1.00 91.44 90 ASP A O 1
ATOM 674 N N . ALA A 1 91 ? 1.116 -5.166 17.056 1.00 92.12 91 ALA A N 1
ATOM 675 C CA . ALA A 1 91 ? 2.320 -4.364 16.856 1.00 92.12 91 ALA A CA 1
ATOM 676 C C . ALA A 1 91 ? 2.295 -3.631 15.504 1.00 92.12 91 ALA A C 1
ATOM 678 O O . ALA A 1 91 ? 2.575 -2.432 15.440 1.00 92.12 91 ALA A O 1
ATOM 679 N N . THR A 1 92 ? 1.916 -4.326 14.430 1.00 95.00 92 THR A N 1
ATOM 680 C CA . THR A 1 92 ? 1.759 -3.765 13.084 1.00 95.00 92 THR A CA 1
ATOM 681 C C . THR A 1 92 ? 0.567 -2.819 13.024 1.00 95.00 92 THR A C 1
ATOM 683 O O . THR A 1 92 ? 0.677 -1.748 12.422 1.00 95.00 92 THR A O 1
ATOM 686 N N . ARG A 1 93 ? -0.552 -3.161 13.683 1.00 95.25 93 ARG A N 1
ATOM 687 C CA . ARG A 1 93 ? -1.718 -2.272 13.812 1.00 95.25 93 ARG A CA 1
ATOM 688 C C . ARG A 1 93 ? -1.318 -0.935 14.438 1.00 95.25 93 ARG A C 1
ATOM 690 O O . ARG A 1 93 ? -1.569 0.112 13.841 1.00 95.25 93 ARG A O 1
ATOM 697 N N . GLN A 1 94 ? -0.648 -0.971 15.588 1.00 94.19 94 GLN A N 1
ATOM 698 C CA . GLN A 1 94 ? -0.240 0.230 16.311 1.00 94.19 94 GLN A CA 1
ATOM 699 C C . GLN A 1 94 ? 0.805 1.040 15.540 1.00 94.19 94 GLN A C 1
ATOM 701 O O . GLN A 1 94 ? 0.716 2.264 15.485 1.00 94.19 94 GLN A O 1
ATOM 706 N N . ALA A 1 95 ? 1.766 0.373 14.898 1.00 95.31 95 ALA A N 1
ATOM 707 C CA . ALA A 1 95 ? 2.763 1.030 14.060 1.00 95.31 95 ALA A CA 1
ATOM 708 C C . ALA A 1 95 ? 2.128 1.745 12.850 1.00 95.31 95 ALA A C 1
ATOM 710 O O . ALA A 1 95 ? 2.520 2.861 12.510 1.00 95.31 95 ALA A O 1
ATOM 711 N N . ALA A 1 96 ? 1.116 1.139 12.219 1.00 95.69 96 ALA A N 1
ATOM 712 C CA . ALA A 1 96 ? 0.386 1.754 11.111 1.00 95.69 96 ALA A CA 1
ATOM 713 C C . ALA A 1 96 ? -0.431 2.978 11.555 1.00 95.69 96 ALA A C 1
ATOM 715 O O . ALA A 1 96 ? -0.414 3.997 10.864 1.00 95.69 96 ALA A O 1
ATOM 716 N N . ILE A 1 97 ? -1.101 2.892 12.709 1.00 95.38 97 ILE A N 1
ATOM 717 C CA . ILE A 1 97 ? -1.828 4.020 13.314 1.00 95.38 97 ILE A CA 1
ATOM 718 C C . ILE A 1 97 ? -0.860 5.162 13.628 1.00 95.38 97 ILE A C 1
ATOM 720 O O . ILE A 1 97 ? -1.048 6.271 13.135 1.00 95.38 97 ILE A O 1
ATOM 724 N N . ALA A 1 98 ? 0.238 4.873 14.331 1.00 94.00 98 ALA A N 1
ATOM 725 C CA . ALA A 1 98 ? 1.255 5.870 14.652 1.00 94.00 98 ALA A CA 1
ATOM 726 C C . ALA A 1 98 ? 1.829 6.539 13.386 1.00 94.00 98 ALA A C 1
ATOM 728 O O . ALA A 1 98 ? 2.091 7.743 13.369 1.00 94.00 98 ALA A O 1
ATOM 729 N N . HIS A 1 99 ? 1.990 5.793 12.286 1.00 94.19 99 HIS A N 1
ATOM 730 C CA . HIS A 1 99 ? 2.405 6.374 11.004 1.00 94.19 99 HIS A CA 1
ATOM 731 C C . HIS A 1 99 ? 1.362 7.349 10.440 1.00 94.19 99 HIS A C 1
ATOM 733 O O . HIS A 1 99 ? 1.729 8.421 9.961 1.00 94.19 99 HIS A O 1
ATOM 739 N N . LEU A 1 100 ? 0.070 7.013 10.491 1.00 93.69 100 LEU A N 1
ATOM 740 C CA . LEU A 1 100 ? -1.016 7.903 10.051 1.00 93.69 100 LEU A CA 1
ATOM 741 C C . LEU A 1 100 ? -1.196 9.130 10.959 1.00 93.69 100 LEU A C 1
ATOM 743 O O . LEU A 1 100 ? -1.632 10.173 10.481 1.00 93.69 100 LEU A O 1
ATOM 747 N N . GLU A 1 101 ? -0.862 9.028 12.244 1.00 92.38 101 GLU A N 1
ATOM 748 C CA . GLU A 1 101 ? -0.889 10.150 13.194 1.00 92.38 101 GLU A CA 1
ATOM 749 C C . GLU A 1 101 ? 0.280 11.115 12.981 1.00 92.38 101 GLU A C 1
ATOM 751 O O . GLU A 1 101 ? 0.115 12.333 13.004 1.00 92.38 101 GLU A O 1
ATOM 756 N N . THR A 1 102 ? 1.479 10.572 12.761 1.00 91.06 102 THR A N 1
ATOM 757 C CA . THR A 1 102 ? 2.709 11.367 12.623 1.00 91.06 102 THR A CA 1
ATOM 758 C C . THR A 1 102 ? 2.909 11.948 11.227 1.00 91.06 102 THR A C 1
ATOM 760 O O . THR A 1 102 ? 3.688 12.888 11.050 1.00 91.06 102 THR A O 1
ATOM 763 N N . THR A 1 103 ? 2.215 11.415 10.223 1.00 88.12 103 THR A N 1
ATOM 764 C CA . THR A 1 103 ? 2.293 11.889 8.841 1.00 88.12 103 THR A CA 1
ATOM 765 C C . THR A 1 103 ? 0.953 12.460 8.390 1.00 88.12 103 THR A C 1
ATOM 767 O O . THR A 1 103 ? -0.098 12.000 8.810 1.00 88.12 103 THR A O 1
ATOM 770 N N . ALA A 1 104 ? 0.959 13.432 7.475 1.00 83.81 104 ALA A N 1
ATOM 771 C CA . ALA A 1 104 ? -0.267 13.967 6.861 1.00 83.81 104 ALA A CA 1
ATOM 772 C C . ALA A 1 104 ? -0.865 13.005 5.805 1.00 83.81 104 ALA A C 1
ATOM 774 O O . ALA A 1 104 ? -1.236 13.418 4.707 1.00 83.81 104 ALA A O 1
ATOM 775 N N . THR A 1 105 ? -0.866 11.708 6.106 1.00 90.81 105 THR A N 1
ATOM 776 C CA . THR A 1 105 ? -1.313 10.626 5.225 1.00 90.81 105 THR A CA 1
ATOM 777 C C . THR A 1 105 ? -2.647 10.105 5.724 1.00 90.81 105 THR A C 1
ATOM 779 O O . THR A 1 105 ? -2.860 10.002 6.929 1.00 90.81 105 THR A O 1
ATOM 782 N N . ASP A 1 106 ? -3.522 9.715 4.804 1.00 94.56 106 ASP A N 1
ATOM 783 C CA . ASP A 1 106 ? -4.850 9.212 5.152 1.00 94.56 106 ASP A CA 1
ATOM 784 C C . ASP A 1 106 ? -4.960 7.689 5.024 1.00 94.56 106 ASP A C 1
ATOM 786 O O . ASP A 1 106 ? -5.854 7.076 5.605 1.00 94.56 106 ASP A O 1
ATOM 790 N N . VAL A 1 107 ? -4.076 7.082 4.226 1.00 95.94 107 VAL A N 1
ATOM 791 C CA . VAL A 1 107 ? -4.085 5.665 3.860 1.00 95.94 107 VAL A CA 1
ATOM 792 C C . VAL A 1 107 ? -2.661 5.115 3.836 1.00 95.94 107 VAL A C 1
ATOM 794 O O . VAL A 1 107 ? -1.758 5.687 3.221 1.00 95.94 107 VAL A O 1
ATOM 797 N N . VAL A 1 108 ? -2.465 3.951 4.440 1.00 95.62 108 VAL A N 1
ATOM 798 C CA . VAL A 1 108 ? -1.221 3.184 4.383 1.00 95.62 108 VAL A CA 1
ATOM 799 C C . VAL A 1 108 ? -1.522 1.789 3.836 1.00 95.62 108 VAL A C 1
ATOM 801 O O . VAL A 1 108 ? -2.320 1.051 4.407 1.00 95.62 108 VAL A O 1
ATOM 804 N N . ASP A 1 109 ? -0.866 1.423 2.735 1.00 96.06 109 ASP A N 1
ATOM 805 C CA . ASP A 1 109 ? -0.828 0.060 2.196 1.00 96.06 109 ASP A CA 1
ATOM 806 C C . ASP A 1 109 ? 0.412 -0.660 2.741 1.00 96.06 109 ASP A C 1
ATOM 808 O O . ASP A 1 109 ? 1.552 -0.264 2.468 1.00 96.06 109 ASP A O 1
ATOM 812 N N . LEU A 1 110 ? 0.179 -1.694 3.546 1.00 97.31 110 LEU A N 1
ATOM 813 C CA . LEU A 1 110 ? 1.216 -2.475 4.204 1.00 97.31 110 LEU A CA 1
ATOM 814 C C . LEU A 1 110 ? 1.612 -3.665 3.330 1.00 97.31 110 LEU A C 1
ATOM 816 O O . LEU A 1 110 ? 0.791 -4.486 2.915 1.00 97.31 110 LEU A O 1
ATOM 820 N N . ILE A 1 111 ? 2.910 -3.755 3.080 1.00 96.12 111 ILE A N 1
ATOM 821 C CA . ILE A 1 111 ? 3.544 -4.765 2.248 1.00 96.12 111 ILE A CA 1
ATOM 822 C C . ILE A 1 111 ? 4.214 -5.778 3.183 1.00 96.12 111 ILE A C 1
ATOM 824 O O . ILE A 1 111 ? 5.157 -5.398 3.882 1.00 96.12 111 ILE A O 1
ATOM 828 N N . PRO A 1 112 ? 3.775 -7.045 3.196 1.00 95.12 112 PRO A N 1
ATOM 829 C CA . PRO A 1 112 ? 4.441 -8.105 3.949 1.00 95.12 112 PRO A CA 1
ATOM 830 C C . PRO A 1 112 ? 5.910 -8.242 3.539 1.00 95.12 112 PRO A C 1
ATOM 832 O O . PRO A 1 112 ? 6.239 -8.144 2.350 1.00 95.12 112 PRO A O 1
ATOM 835 N N . ALA A 1 113 ? 6.806 -8.469 4.498 1.00 91.12 113 ALA A N 1
ATOM 836 C CA . ALA A 1 113 ? 8.234 -8.616 4.194 1.00 91.12 113 ALA A CA 1
ATOM 837 C C . ALA A 1 113 ? 8.561 -9.915 3.441 1.00 91.12 113 ALA A C 1
ATOM 839 O O . ALA A 1 113 ? 9.556 -9.973 2.717 1.00 91.12 113 ALA A O 1
ATOM 840 N N . ASP A 1 114 ? 7.706 -10.926 3.571 1.00 91.62 114 ASP A N 1
ATOM 841 C CA . ASP A 1 114 ? 7.779 -12.209 2.874 1.00 91.62 114 ASP A CA 1
ATOM 842 C C . ASP A 1 114 ? 6.925 -12.255 1.594 1.00 91.62 114 ASP A C 1
ATOM 844 O O . ASP A 1 114 ? 6.739 -13.329 1.016 1.00 91.62 114 ASP A O 1
ATOM 848 N N . LEU A 1 115 ? 6.445 -11.100 1.102 1.00 93.56 115 LEU A N 1
ATOM 849 C CA . LEU A 1 115 ? 5.634 -11.037 -0.113 1.00 93.56 115 LEU A CA 1
ATOM 850 C C . LEU A 1 115 ? 6.335 -11.791 -1.265 1.00 93.56 115 LEU A C 1
ATOM 852 O O . LEU A 1 115 ? 7.481 -11.462 -1.601 1.00 93.56 115 LEU A O 1
ATOM 856 N N . PRO A 1 116 ? 5.660 -12.752 -1.935 1.00 92.94 116 PRO A N 1
ATOM 857 C CA . PRO A 1 116 ? 6.289 -13.562 -2.969 1.00 92.94 116 PRO A CA 1
ATOM 858 C C . PRO A 1 116 ? 6.969 -12.704 -4.034 1.00 92.94 116 PRO A C 1
ATOM 860 O O . PRO A 1 116 ? 6.387 -11.743 -4.542 1.00 92.94 116 PRO A O 1
ATOM 863 N N . SER A 1 117 ? 8.190 -13.073 -4.421 1.00 90.62 117 SER A N 1
ATOM 864 C CA . SER A 1 117 ? 9.052 -12.249 -5.281 1.00 90.62 117 SER A CA 1
ATOM 865 C C . SER A 1 117 ? 8.379 -11.798 -6.583 1.00 90.62 117 SER A C 1
ATOM 867 O O . SER A 1 117 ? 8.550 -10.653 -7.002 1.00 90.62 117 SER A O 1
ATOM 869 N N . LEU A 1 118 ? 7.558 -12.653 -7.202 1.00 91.62 118 LEU A N 1
ATOM 870 C CA . LEU A 1 118 ? 6.797 -12.296 -8.401 1.00 91.62 118 LEU A CA 1
ATOM 871 C C . LEU A 1 118 ? 5.749 -11.204 -8.118 1.00 91.62 118 LEU A C 1
ATOM 873 O O . LEU A 1 118 ? 5.650 -10.245 -8.881 1.00 91.62 118 LEU A O 1
ATOM 877 N N . ARG A 1 119 ? 5.034 -11.296 -6.989 1.00 92.44 119 ARG A N 1
ATOM 878 C CA . ARG A 1 119 ? 4.063 -10.284 -6.537 1.00 92.44 119 ARG A CA 1
ATOM 879 C C . ARG A 1 119 ? 4.748 -8.974 -6.157 1.00 92.44 119 ARG A C 1
ATOM 881 O O . ARG A 1 119 ? 4.268 -7.911 -6.540 1.00 92.44 119 ARG A O 1
ATOM 888 N N . ALA A 1 120 ? 5.892 -9.044 -5.479 1.00 92.19 120 ALA A N 1
ATOM 889 C CA . ALA A 1 120 ? 6.702 -7.870 -5.172 1.00 92.19 120 ALA A CA 1
ATOM 890 C C . ALA A 1 120 ? 7.179 -7.163 -6.456 1.00 92.19 120 ALA A C 1
ATOM 892 O O . ALA A 1 120 ? 7.084 -5.941 -6.571 1.00 92.19 120 ALA A O 1
ATOM 893 N N . LEU A 1 121 ? 7.631 -7.916 -7.467 1.00 91.19 121 LEU A N 1
ATOM 894 C CA . LEU A 1 121 ? 8.004 -7.349 -8.766 1.00 91.19 121 LEU A CA 1
ATOM 895 C C . LEU A 1 121 ? 6.812 -6.703 -9.483 1.00 91.19 121 LEU A C 1
ATOM 897 O O . LEU A 1 121 ? 6.974 -5.629 -10.063 1.00 91.19 121 LEU A O 1
ATOM 901 N N . ASP A 1 122 ? 5.632 -7.320 -9.442 1.00 92.06 122 ASP A N 1
ATOM 902 C CA . ASP A 1 122 ? 4.416 -6.746 -10.027 1.00 92.06 122 ASP A CA 1
ATOM 903 C C . ASP A 1 122 ? 4.008 -5.445 -9.333 1.00 92.06 122 ASP A C 1
ATOM 905 O O . ASP A 1 122 ? 3.730 -4.452 -10.012 1.00 92.06 122 ASP A O 1
ATOM 909 N N . LEU A 1 123 ? 4.070 -5.396 -8.000 1.00 91.94 123 LEU A N 1
ATOM 910 C CA . LEU A 1 123 ? 3.861 -4.168 -7.233 1.00 91.94 123 LEU A CA 1
ATOM 911 C C . LEU A 1 123 ? 4.812 -3.056 -7.694 1.00 91.94 123 LEU A C 1
ATOM 913 O O . LEU A 1 123 ? 4.364 -1.969 -8.052 1.00 91.94 123 LEU A O 1
ATOM 917 N N . LEU A 1 124 ? 6.113 -3.342 -7.777 1.00 91.38 124 LEU A N 1
ATOM 918 C CA . LEU A 1 124 ? 7.130 -2.364 -8.182 1.00 91.38 124 LEU A CA 1
ATOM 919 C C . LEU A 1 124 ? 7.002 -1.912 -9.643 1.00 91.38 124 LEU A C 1
ATOM 921 O O . LEU A 1 124 ? 7.513 -0.849 -10.012 1.00 91.38 124 LEU A O 1
ATOM 925 N N . ARG A 1 125 ? 6.332 -2.691 -10.500 1.00 90.19 125 ARG A N 1
ATOM 926 C CA . ARG A 1 125 ? 5.974 -2.261 -11.861 1.00 90.19 125 ARG A CA 1
ATOM 927 C C . ARG A 1 125 ? 4.829 -1.250 -11.836 1.00 90.19 125 ARG A C 1
ATOM 929 O O . ARG A 1 125 ? 4.879 -0.282 -12.596 1.00 90.19 125 ARG A O 1
ATOM 936 N N . MET A 1 126 ? 3.845 -1.457 -10.963 1.00 88.06 126 MET A N 1
ATOM 937 C CA . MET A 1 126 ? 2.617 -0.658 -10.884 1.00 88.06 126 MET A CA 1
ATOM 938 C C . MET A 1 126 ? 2.749 0.606 -10.028 1.00 88.06 126 MET A C 1
ATOM 940 O O . MET A 1 126 ? 2.103 1.607 -10.331 1.00 88.06 126 MET A O 1
ATOM 944 N N . VAL A 1 127 ? 3.574 0.573 -8.983 1.00 85.88 127 VAL A N 1
ATOM 945 C CA . VAL A 1 127 ? 3.712 1.644 -7.990 1.00 85.88 127 VAL A C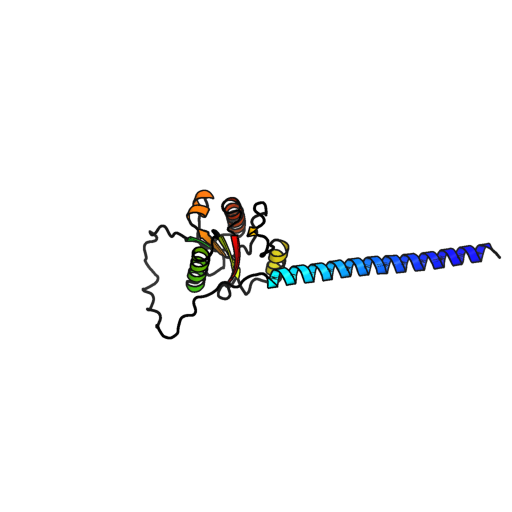A 1
ATOM 946 C C . VAL A 1 127 ? 5.128 2.205 -8.014 1.00 85.88 127 VAL A C 1
ATOM 948 O O . VAL A 1 127 ? 6.114 1.471 -8.076 1.00 85.88 127 VAL A O 1
ATOM 951 N N . ASP A 1 128 ? 5.222 3.531 -7.949 1.00 83.81 128 ASP A N 1
ATOM 952 C CA . ASP A 1 128 ? 6.457 4.238 -7.630 1.00 83.81 128 ASP A CA 1
ATOM 953 C C . ASP A 1 128 ? 6.291 4.937 -6.272 1.00 83.81 128 ASP A C 1
ATOM 955 O O . ASP A 1 128 ? 5.627 5.977 -6.207 1.00 83.81 128 ASP A O 1
ATOM 959 N N . PRO A 1 129 ? 6.859 4.383 -5.186 1.00 77.62 129 PRO A N 1
ATOM 960 C CA . PRO A 1 129 ? 6.634 4.885 -3.830 1.00 77.62 129 PRO A CA 1
ATOM 961 C C . PRO A 1 129 ? 7.012 6.360 -3.651 1.00 77.62 129 PRO A C 1
ATOM 963 O O . PRO A 1 129 ? 6.395 7.062 -2.858 1.00 77.62 129 PRO A O 1
ATOM 966 N N . ARG A 1 130 ? 7.987 6.867 -4.426 1.00 75.50 130 ARG A N 1
ATOM 967 C CA . ARG A 1 130 ? 8.443 8.265 -4.322 1.00 75.50 130 ARG A CA 1
ATOM 968 C C . ARG A 1 130 ? 7.471 9.262 -4.938 1.00 75.50 130 ARG A C 1
ATOM 970 O O . ARG A 1 130 ? 7.421 10.407 -4.503 1.00 75.50 130 ARG A O 1
ATOM 977 N N . SER A 1 131 ? 6.746 8.863 -5.981 1.00 74.38 131 SER A N 1
ATOM 978 C CA . SER A 1 131 ? 5.880 9.772 -6.738 1.00 74.38 131 SER A CA 1
ATOM 979 C C . SER A 1 131 ? 4.393 9.519 -6.512 1.00 74.38 131 SER A C 1
ATOM 981 O O . SER A 1 131 ? 3.572 10.273 -7.039 1.00 74.38 131 SER A O 1
ATOM 983 N N . PHE A 1 132 ? 4.024 8.482 -5.751 1.00 69.00 132 PHE A N 1
ATOM 984 C CA . PHE A 1 132 ? 2.629 8.071 -5.603 1.00 69.00 132 PHE A CA 1
ATOM 985 C C . PHE A 1 132 ? 1.757 9.145 -4.932 1.00 69.00 132 PHE A C 1
ATOM 987 O O . PHE A 1 132 ? 0.662 9.431 -5.425 1.00 69.00 132 PHE A O 1
ATOM 994 N N . GLY A 1 133 ? 2.264 9.817 -3.890 1.00 70.25 133 GLY A N 1
ATOM 995 C CA . GLY A 1 133 ? 1.594 10.968 -3.260 1.00 70.25 133 GLY A CA 1
ATOM 996 C C . GLY A 1 133 ? 1.568 12.229 -4.141 1.00 70.25 133 GLY A C 1
ATOM 997 O O . GLY A 1 133 ? 0.649 13.045 -4.066 1.00 70.25 133 GLY A O 1
ATOM 998 N N . GLY A 1 134 ? 2.534 12.364 -5.055 1.00 78.56 134 GLY A N 1
ATOM 999 C CA . GLY A 1 134 ? 2.611 13.457 -6.032 1.00 78.56 134 GLY A CA 1
ATOM 1000 C C . GLY A 1 134 ? 1.746 13.261 -7.281 1.00 78.56 134 GLY A C 1
ATOM 1001 O O . GLY A 1 134 ? 1.658 14.176 -8.098 1.00 78.56 134 GLY A O 1
ATOM 1002 N N . SER A 1 135 ? 1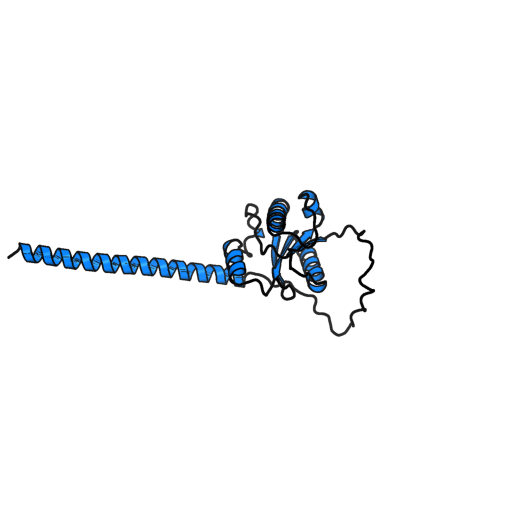.099 12.098 -7.427 1.00 80.62 135 SER A N 1
ATOM 1003 C CA . SER A 1 135 ? 0.321 11.710 -8.612 1.00 80.62 135 SER A CA 1
ATOM 1004 C C . SER A 1 135 ? -1.154 11.454 -8.253 1.00 80.62 135 SER A C 1
ATOM 1006 O O . SER A 1 135 ? -1.559 10.297 -8.124 1.00 80.62 135 SER A O 1
ATOM 1008 N N . PRO A 1 136 ? -1.984 12.509 -8.105 1.00 82.75 136 PRO A N 1
ATOM 1009 C CA . PRO A 1 136 ? -3.391 12.390 -7.702 1.00 82.75 136 PRO A CA 1
ATOM 1010 C C . PRO A 1 136 ? -4.237 11.500 -8.612 1.00 82.75 136 PRO A C 1
ATOM 1012 O O . PRO A 1 136 ? -5.155 10.836 -8.150 1.00 82.75 136 PRO A O 1
ATOM 1015 N N . MET A 1 137 ? -3.921 11.492 -9.911 1.00 84.75 137 MET A N 1
ATOM 1016 C CA . MET A 1 137 ? -4.658 10.737 -10.930 1.00 84.75 137 MET A CA 1
ATOM 1017 C C . MET A 1 137 ? -4.096 9.325 -11.150 1.00 84.75 137 MET A C 1
ATOM 1019 O O . MET A 1 137 ? -4.569 8.605 -12.028 1.00 84.75 137 MET A O 1
ATOM 1023 N N . ALA A 1 138 ? -3.067 8.922 -10.393 1.00 83.56 138 ALA A N 1
ATOM 1024 C CA . ALA A 1 138 ? -2.565 7.558 -10.459 1.00 83.56 138 ALA A CA 1
ATOM 1025 C C . ALA A 1 138 ? -3.632 6.589 -9.945 1.00 83.56 138 ALA A C 1
ATOM 1027 O O . ALA A 1 138 ? -4.280 6.832 -8.926 1.00 83.56 138 ALA A O 1
ATOM 1028 N N . GLN A 1 139 ? -3.789 5.468 -10.644 1.00 84.50 139 GLN A N 1
ATOM 1029 C CA . GLN A 1 139 ? -4.705 4.418 -10.224 1.00 84.50 139 GLN A CA 1
ATOM 1030 C C . GLN A 1 139 ? -4.288 3.864 -8.851 1.00 84.50 139 GLN A C 1
ATOM 1032 O O . GLN A 1 139 ? -3.100 3.647 -8.608 1.00 84.50 139 GLN A O 1
ATOM 1037 N N . GLY A 1 140 ? -5.261 3.593 -7.975 1.00 83.25 140 GLY A N 1
ATOM 1038 C CA . GLY A 1 140 ? -5.022 2.882 -6.717 1.00 83.25 140 GLY A CA 1
ATOM 1039 C C . GLY A 1 140 ? -4.429 1.501 -6.987 1.00 83.25 140 GLY A C 1
ATOM 1040 O O . GLY A 1 140 ? -5.040 0.667 -7.656 1.00 83.25 140 GLY A O 1
ATOM 1041 N N . ARG A 1 141 ? -3.202 1.285 -6.518 1.00 89.88 141 ARG A N 1
ATOM 1042 C CA . ARG A 1 141 ? -2.434 0.045 -6.660 1.00 89.88 141 ARG A CA 1
ATOM 1043 C C . ARG A 1 141 ? -1.696 -0.198 -5.349 1.00 89.88 141 ARG A C 1
ATOM 1045 O O . ARG A 1 141 ? -1.326 0.763 -4.675 1.00 89.88 141 ARG A O 1
ATOM 1052 N N . GLY A 1 142 ? -1.473 -1.461 -5.016 1.00 92.44 142 GLY A N 1
ATOM 1053 C CA . GLY A 1 142 ? -0.868 -1.836 -3.749 1.00 92.44 142 GLY A CA 1
ATOM 1054 C C . GLY A 1 142 ? -0.488 -3.308 -3.684 1.00 92.44 142 GLY A C 1
ATOM 1055 O O . GLY A 1 142 ? -0.589 -4.019 -4.688 1.00 92.44 142 GLY A O 1
ATOM 1056 N N . ALA A 1 143 ? -0.038 -3.749 -2.512 1.00 94.38 143 ALA A N 1
ATOM 1057 C CA . ALA A 1 143 ? 0.213 -5.160 -2.226 1.00 94.38 143 ALA A CA 1
ATOM 1058 C C . ALA A 1 143 ? -1.087 -5.967 -2.139 1.00 94.38 143 ALA A C 1
ATOM 1060 O O . ALA A 1 143 ? -1.066 -7.165 -2.415 1.00 94.38 143 ALA A O 1
ATOM 1061 N N . PHE A 1 144 ? -2.204 -5.302 -1.814 1.00 95.94 144 PHE A N 1
ATOM 1062 C CA . PHE A 1 144 ? -3.525 -5.911 -1.623 1.00 95.94 144 PHE A CA 1
ATOM 1063 C C . PHE A 1 144 ? -3.565 -6.921 -0.467 1.00 95.94 144 PHE A C 1
ATOM 1065 O O . PHE A 1 144 ? -4.320 -7.885 -0.533 1.00 95.94 144 PHE A O 1
ATOM 1072 N N . GLN A 1 145 ? -2.754 -6.686 0.572 1.00 96.81 145 GLN A N 1
ATOM 1073 C CA . GLN A 1 145 ? -2.631 -7.568 1.737 1.00 96.81 145 GLN A CA 1
ATOM 1074 C C . GLN A 1 145 ? -3.240 -6.933 2.986 1.00 96.81 145 GLN A C 1
ATOM 1076 O O . GLN A 1 145 ? -4.214 -7.451 3.522 1.00 96.81 145 GLN A O 1
ATOM 1081 N N . VAL A 1 146 ? -2.735 -5.774 3.413 1.00 98.00 146 VAL A N 1
ATOM 1082 C CA . VAL A 1 146 ? -3.349 -4.994 4.493 1.00 98.00 146 VAL A CA 1
ATOM 1083 C C . VAL A 1 146 ? -3.360 -3.521 4.125 1.00 98.00 146 VAL A C 1
ATOM 1085 O O . VAL A 1 146 ? -2.335 -2.967 3.741 1.00 98.00 146 VAL A O 1
ATOM 1088 N N . VAL A 1 147 ? -4.512 -2.874 4.281 1.00 97.81 147 VAL A N 1
ATOM 1089 C CA . VAL A 1 147 ? -4.644 -1.421 4.143 1.00 97.81 147 VAL A CA 1
ATOM 1090 C C . VAL A 1 147 ? -5.215 -0.850 5.433 1.00 97.81 147 VAL A C 1
ATOM 1092 O O . VAL A 1 147 ? -6.262 -1.299 5.895 1.00 97.81 147 VAL A O 1
ATOM 1095 N N . CYS A 1 148 ? -4.536 0.144 5.995 1.00 97.69 148 CYS A N 1
ATOM 1096 C CA . CYS A 1 148 ? -5.041 0.973 7.083 1.00 97.69 148 CYS A CA 1
ATOM 1097 C C . CYS A 1 148 ? -5.472 2.325 6.511 1.00 97.69 148 CYS A C 1
ATOM 1099 O O . CYS A 1 148 ? -4.759 2.902 5.686 1.00 97.69 148 CYS A O 1
ATOM 1101 N N . ALA A 1 149 ? -6.628 2.831 6.922 1.00 97.62 149 ALA A N 1
ATOM 1102 C CA . ALA A 1 149 ? -7.118 4.136 6.502 1.00 97.62 149 ALA A CA 1
ATOM 1103 C C . ALA A 1 149 ? -7.774 4.871 7.667 1.00 97.62 149 ALA A C 1
ATOM 1105 O O . ALA A 1 149 ? -8.313 4.243 8.575 1.00 97.62 149 ALA A O 1
ATOM 1106 N N . ARG A 1 150 ? -7.800 6.202 7.601 1.00 96.38 150 ARG A N 1
ATOM 1107 C CA . ARG A 1 150 ? -8.685 7.005 8.452 1.00 96.38 150 ARG A CA 1
ATOM 1108 C C . ARG A 1 150 ? -10.142 6.621 8.175 1.00 96.38 150 ARG A C 1
ATOM 1110 O O . ARG A 1 150 ? -10.544 6.540 7.009 1.00 96.38 150 ARG A O 1
ATOM 1117 N N . ALA A 1 151 ? -10.926 6.405 9.228 1.00 95.94 151 ALA A N 1
ATOM 1118 C CA . ALA A 1 151 ? -12.320 5.969 9.148 1.00 95.94 151 ALA A CA 1
ATOM 1119 C C . ALA A 1 151 ? -13.154 6.886 8.249 1.00 95.94 151 ALA A C 1
ATOM 1121 O O . ALA A 1 151 ? -13.833 6.417 7.341 1.00 95.94 151 ALA A O 1
ATOM 1122 N N . GLU A 1 152 ? -12.973 8.202 8.380 1.00 95.50 152 GLU A N 1
ATOM 1123 C CA . GLU A 1 152 ? -13.659 9.187 7.543 1.00 95.50 152 GLU A CA 1
ATOM 1124 C C . GLU A 1 152 ? -13.417 9.011 6.030 1.00 95.50 152 GLU A C 1
ATOM 1126 O O . GLU A 1 152 ? -14.305 9.297 5.225 1.00 95.50 152 GLU A O 1
ATOM 1131 N N . VAL A 1 153 ? -12.243 8.527 5.607 1.00 96.50 153 VAL A N 1
ATOM 1132 C CA . VAL A 1 153 ? -11.957 8.259 4.188 1.00 96.50 153 VAL A CA 1
ATOM 1133 C C . VAL A 1 153 ? -12.692 7.011 3.725 1.00 96.50 153 VAL A C 1
ATOM 1135 O O . VAL A 1 153 ? -13.277 7.018 2.639 1.00 96.50 153 VAL A O 1
ATOM 1138 N N . ALA A 1 154 ? -12.681 5.957 4.542 1.00 97.00 154 ALA A N 1
ATOM 1139 C CA . ALA A 1 154 ? -13.407 4.726 4.259 1.00 97.00 154 ALA A CA 1
ATOM 1140 C C . ALA A 1 154 ? -14.924 4.967 4.201 1.00 97.00 154 ALA A C 1
ATOM 1142 O O . ALA A 1 154 ? -15.579 4.473 3.282 1.00 97.00 154 ALA A O 1
ATOM 1143 N N . ASP A 1 155 ? -15.455 5.802 5.094 1.00 96.56 155 ASP A N 1
ATOM 1144 C CA . ASP A 1 155 ? -16.867 6.183 5.139 1.00 96.56 155 ASP A CA 1
ATOM 1145 C C . ASP A 1 155 ? -17.281 6.979 3.900 1.00 96.56 155 ASP A C 1
ATOM 1147 O O . ASP A 1 155 ? -18.269 6.641 3.240 1.00 96.56 155 ASP A O 1
ATOM 1151 N N . ARG A 1 156 ? -16.494 7.996 3.508 1.00 96.81 156 ARG A N 1
ATOM 1152 C CA . ARG A 1 156 ? -16.728 8.740 2.254 1.00 96.81 156 ARG A CA 1
ATOM 1153 C C . ARG A 1 156 ? -16.693 7.815 1.038 1.00 96.81 156 ARG A C 1
ATOM 1155 O O . ARG A 1 156 ? -17.510 7.973 0.131 1.00 96.81 156 ARG A O 1
ATOM 1162 N N . ALA A 1 157 ? -15.787 6.838 1.050 1.00 96.81 157 ALA A N 1
ATOM 1163 C CA . ALA A 1 157 ? -15.661 5.815 0.020 1.00 96.81 157 ALA A CA 1
ATOM 1164 C C . ALA A 1 157 ? -16.730 4.707 0.108 1.00 96.81 157 ALA A C 1
ATOM 1166 O O . ALA A 1 157 ? -16.807 3.875 -0.796 1.00 96.81 157 ALA A O 1
ATOM 1167 N N . ARG A 1 158 ? -17.569 4.700 1.157 1.00 97.00 158 ARG A N 1
ATOM 1168 C CA . ARG A 1 158 ? -18.602 3.685 1.439 1.00 97.00 158 ARG A CA 1
ATOM 1169 C C . ARG A 1 158 ? -18.037 2.263 1.488 1.00 97.00 158 ARG A C 1
ATOM 1171 O O . ARG A 1 158 ? -18.642 1.321 0.973 1.00 97.00 158 ARG A O 1
ATOM 1178 N N . LEU A 1 159 ? -16.856 2.117 2.078 1.00 97.06 159 LEU A N 1
ATOM 1179 C CA . LEU A 1 159 ? -16.157 0.845 2.196 1.00 97.06 159 LEU A CA 1
ATOM 1180 C C . LEU A 1 159 ? -16.447 0.187 3.544 1.00 97.06 159 LEU A C 1
ATOM 1182 O O . LEU A 1 159 ? -16.532 0.852 4.568 1.00 97.06 159 LEU A O 1
ATOM 1186 N N . THR A 1 160 ? -16.550 -1.140 3.544 1.00 95.81 160 THR A N 1
ATOM 1187 C CA . THR A 1 160 ? -16.689 -1.930 4.772 1.00 95.81 160 THR A CA 1
ATOM 1188 C C . THR A 1 160 ? -15.324 -2.507 5.155 1.00 95.81 160 THR A C 1
ATOM 1190 O O . THR A 1 160 ? -14.827 -3.362 4.412 1.00 95.81 160 THR A O 1
ATOM 1193 N N . PRO A 1 161 ? -14.701 -2.050 6.255 1.00 96.25 161 PRO A N 1
ATOM 1194 C CA . PRO A 1 161 ? -13.457 -2.624 6.758 1.00 96.25 161 PRO A CA 1
ATOM 1195 C C . PRO A 1 161 ? -13.687 -4.011 7.372 1.00 96.25 161 PRO A C 1
ATOM 1197 O O . PRO A 1 161 ? -14.823 -4.424 7.606 1.00 96.25 161 PRO A O 1
ATOM 1200 N N . GLY A 1 162 ? -12.604 -4.741 7.627 1.00 95.25 162 GLY A N 1
ATOM 1201 C CA . GLY A 1 162 ? -12.651 -6.068 8.231 1.00 95.25 162 GLY A CA 1
ATOM 1202 C C . GLY A 1 162 ? -11.480 -6.958 7.829 1.00 95.25 162 GLY A C 1
ATOM 1203 O O . GLY A 1 162 ? -10.530 -6.527 7.172 1.00 95.25 162 GLY A O 1
ATOM 1204 N N . CYS A 1 163 ? -11.569 -8.224 8.224 1.00 95.88 163 CYS A N 1
ATOM 1205 C CA . CYS A 1 163 ? -10.626 -9.279 7.872 1.00 95.88 163 CYS A CA 1
ATOM 1206 C C . CYS A 1 163 ? -11.245 -10.298 6.909 1.00 95.88 163 CYS A C 1
ATOM 1208 O O . CYS A 1 163 ? -12.455 -10.293 6.674 1.00 95.88 163 CYS A O 1
ATOM 1210 N N . GLY A 1 164 ? -10.411 -11.163 6.323 1.00 95.75 164 GLY A N 1
ATOM 1211 C CA . GLY A 1 164 ? -10.883 -12.169 5.369 1.00 95.75 164 GLY A CA 1
ATOM 1212 C C . GLY A 1 164 ? -11.375 -11.561 4.053 1.00 95.75 164 GLY A C 1
ATOM 1213 O O . GLY A 1 164 ? -12.257 -12.112 3.395 1.00 95.75 164 GLY A O 1
ATOM 1214 N N . ILE A 1 165 ? -10.862 -10.386 3.681 1.00 97.62 165 ILE A N 1
ATOM 1215 C CA . ILE A 1 165 ? -11.317 -9.671 2.492 1.00 97.62 165 ILE A CA 1
ATOM 1216 C C . ILE A 1 165 ? -10.721 -10.331 1.247 1.00 97.62 165 ILE A C 1
ATOM 1218 O O . ILE A 1 165 ? -9.507 -10.455 1.099 1.00 97.62 165 ILE A O 1
ATOM 1222 N N . SER A 1 166 ? -11.584 -10.724 0.310 1.00 97.38 166 SE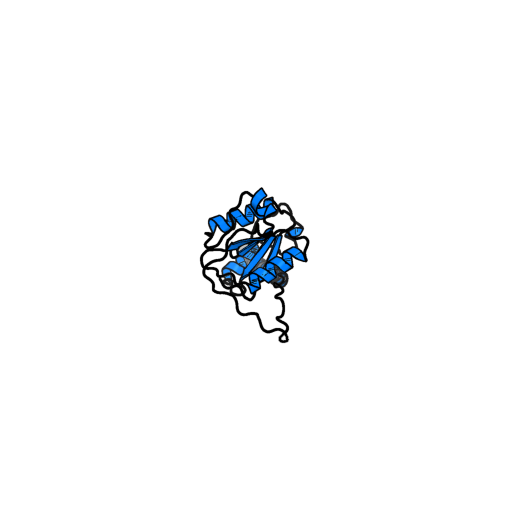R A N 1
ATOM 1223 C CA . SER A 1 166 ? -11.135 -11.323 -0.946 1.00 97.38 166 SER A CA 1
ATOM 1224 C C . SER A 1 166 ? -10.301 -10.347 -1.781 1.00 97.38 166 SER A C 1
ATOM 1226 O O . SER A 1 166 ? -10.508 -9.130 -1.742 1.00 97.38 166 SER A O 1
ATOM 1228 N N . LEU A 1 167 ? -9.411 -10.874 -2.629 1.00 95.31 167 LEU A N 1
ATOM 1229 C CA . LEU A 1 167 ? -8.544 -10.060 -3.492 1.00 95.31 167 LEU A CA 1
ATOM 1230 C C . LEU A 1 167 ? -9.321 -9.018 -4.316 1.00 95.31 167 LEU A C 1
ATOM 1232 O O . LEU A 1 167 ? -8.891 -7.873 -4.431 1.00 95.31 167 LEU A O 1
ATOM 1236 N N . GLN A 1 168 ? -10.479 -9.382 -4.874 1.00 97.31 168 GLN A N 1
ATOM 1237 C CA . GLN A 1 168 ? -11.306 -8.445 -5.640 1.00 97.31 168 GLN A CA 1
ATOM 1238 C C . GLN A 1 168 ? -11.769 -7.261 -4.779 1.00 97.31 168 GLN A C 1
ATOM 1240 O O . GLN A 1 168 ? -11.746 -6.117 -5.239 1.00 97.31 168 GLN A O 1
ATOM 1245 N N . ARG A 1 169 ? -12.180 -7.523 -3.533 1.00 97.75 169 ARG A N 1
ATOM 1246 C CA . ARG A 1 169 ? -12.611 -6.477 -2.600 1.00 97.75 169 ARG A CA 1
ATOM 1247 C C . ARG A 1 169 ? -11.427 -5.651 -2.101 1.00 97.75 169 ARG A C 1
ATOM 1249 O O . ARG A 1 169 ? -11.582 -4.441 -1.995 1.00 97.75 169 ARG A O 1
ATOM 1256 N N . MET A 1 170 ? -10.249 -6.252 -1.915 1.00 97.75 170 MET A N 1
ATOM 1257 C CA . MET A 1 170 ? -9.010 -5.518 -1.623 1.00 97.75 170 MET A CA 1
ATOM 1258 C C . MET A 1 170 ? -8.648 -4.555 -2.757 1.00 97.75 170 MET A C 1
ATOM 1260 O O . MET A 1 170 ? -8.421 -3.373 -2.515 1.00 97.75 170 MET A O 1
ATOM 1264 N N . VAL A 1 171 ? -8.675 -5.021 -4.011 1.00 96.81 171 VAL A N 1
ATOM 1265 C CA . VAL A 1 171 ? -8.426 -4.172 -5.189 1.00 96.81 171 VAL A CA 1
ATOM 1266 C C . VAL A 1 171 ? -9.430 -3.020 -5.253 1.00 96.81 171 VAL A C 1
ATOM 1268 O O . VAL A 1 171 ? -9.034 -1.877 -5.481 1.00 96.81 171 VAL A O 1
ATOM 1271 N N . HIS A 1 172 ? -10.717 -3.299 -5.032 1.00 97.38 172 HIS A N 1
ATOM 1272 C CA . HIS A 1 172 ? -11.751 -2.266 -5.003 1.00 97.38 172 HIS A CA 1
ATOM 1273 C C . HIS A 1 172 ? -11.517 -1.244 -3.880 1.00 97.38 172 HIS A C 1
ATOM 1275 O O . HIS A 1 172 ? -11.539 -0.044 -4.149 1.00 97.38 172 HIS A O 1
ATOM 1281 N N . ALA A 1 173 ? -11.213 -1.701 -2.662 1.00 97.56 173 ALA A N 1
ATOM 1282 C CA . ALA A 1 173 ? -10.920 -0.832 -1.528 1.00 97.56 173 ALA A CA 1
ATOM 1283 C C . ALA A 1 173 ? -9.710 0.072 -1.809 1.00 97.56 173 ALA A C 1
ATOM 1285 O O . ALA A 1 173 ? -9.817 1.286 -1.674 1.00 97.56 173 ALA A O 1
ATOM 1286 N N . THR A 1 174 ? -8.589 -0.470 -2.299 1.00 96.19 174 THR A N 1
ATOM 1287 C CA . THR A 1 174 ? -7.400 0.333 -2.645 1.00 96.19 174 THR A CA 1
ATOM 1288 C C . THR A 1 174 ? -7.696 1.378 -3.729 1.00 96.19 174 THR A C 1
ATOM 1290 O O . THR A 1 174 ? -7.179 2.496 -3.670 1.00 96.19 174 THR A O 1
ATOM 1293 N N . LEU A 1 175 ? -8.526 1.041 -4.723 1.00 95.50 175 LEU A N 1
ATOM 1294 C CA . LEU A 1 175 ? -8.942 1.977 -5.771 1.00 95.50 175 LEU A CA 1
ATOM 1295 C C . LEU A 1 175 ? -9.782 3.128 -5.212 1.00 95.50 175 LEU A C 1
ATOM 1297 O O . LEU A 1 175 ? -9.482 4.290 -5.495 1.00 95.50 175 LEU A O 1
ATOM 1301 N N . GLU A 1 176 ? -10.811 2.819 -4.424 1.00 97.50 176 GLU A N 1
ATOM 1302 C CA . GLU A 1 176 ? -11.708 3.837 -3.874 1.00 97.50 176 GLU A CA 1
ATOM 1303 C C . GLU A 1 176 ? -11.017 4.680 -2.797 1.00 97.50 176 GLU A C 1
ATOM 1305 O O . GLU A 1 176 ? -11.163 5.901 -2.805 1.00 97.50 176 GLU A O 1
ATOM 1310 N N . LEU A 1 177 ? -10.171 4.086 -1.952 1.00 96.81 177 LEU A N 1
ATOM 1311 C CA . LEU A 1 177 ? -9.351 4.831 -0.993 1.00 96.81 177 LEU A CA 1
ATOM 1312 C C . LEU A 1 177 ? -8.418 5.816 -1.706 1.00 96.81 177 LEU A C 1
ATOM 1314 O O . LEU A 1 177 ? -8.382 6.988 -1.342 1.00 96.81 177 LEU A O 1
ATOM 1318 N N . LYS A 1 178 ? -7.737 5.406 -2.787 1.00 94.56 178 LYS A N 1
ATOM 1319 C CA . LYS A 1 178 ? -6.917 6.332 -3.588 1.00 94.56 178 LYS A CA 1
ATOM 1320 C C . LYS A 1 178 ? -7.754 7.449 -4.214 1.00 94.56 178 LYS A C 1
ATOM 1322 O O . LYS A 1 178 ? -7.286 8.580 -4.284 1.00 94.56 178 LYS A O 1
ATOM 1327 N N . ARG A 1 179 ? -8.983 7.176 -4.662 1.00 94.94 179 ARG A N 1
ATOM 1328 C CA . ARG A 1 179 ? -9.877 8.214 -5.204 1.00 94.94 179 ARG A CA 1
ATOM 1329 C C . ARG A 1 179 ? -10.264 9.253 -4.144 1.00 94.94 179 ARG A C 1
ATOM 1331 O O . ARG A 1 179 ? -10.344 10.434 -4.474 1.00 94.94 179 ARG A O 1
ATOM 1338 N N . HIS A 1 180 ? -10.483 8.825 -2.902 1.00 95.88 180 HIS A N 1
ATOM 1339 C CA . HIS A 1 180 ? -10.937 9.686 -1.802 1.00 95.88 180 HIS A CA 1
ATOM 1340 C C . HIS A 1 180 ? -9.793 10.290 -0.966 1.00 95.88 180 HIS A C 1
ATOM 1342 O O . HIS A 1 180 ? -10.032 11.243 -0.223 1.00 95.88 180 HIS A O 1
ATOM 1348 N N . ALA A 1 181 ? -8.567 9.788 -1.135 1.00 93.94 181 ALA A N 1
ATOM 1349 C CA . ALA A 1 181 ? -7.319 10.316 -0.584 1.00 93.94 181 ALA A CA 1
ATOM 1350 C C . ALA A 1 181 ? -6.215 10.365 -1.670 1.00 93.94 181 ALA A C 1
ATOM 1352 O O . ALA A 1 181 ? -5.193 9.677 -1.584 1.00 93.94 181 ALA A O 1
ATOM 1353 N N . PRO A 1 182 ? -6.376 11.185 -2.727 1.00 90.94 182 PRO A N 1
ATOM 1354 C CA . PRO A 1 182 ? -5.530 11.130 -3.924 1.00 90.94 182 PRO A CA 1
ATOM 1355 C C . PRO A 1 182 ? -4.057 11.466 -3.677 1.00 90.94 182 PRO A C 1
ATOM 1357 O O . PRO A 1 182 ? -3.200 11.067 -4.468 1.00 90.94 182 PRO A O 1
ATOM 1360 N N . ARG A 1 183 ? -3.733 12.170 -2.589 1.00 90.19 183 ARG A N 1
ATOM 1361 C CA . ARG A 1 183 ? -2.349 12.504 -2.207 1.00 90.19 183 ARG A CA 1
ATOM 1362 C C . ARG A 1 183 ? -1.881 11.799 -0.934 1.00 90.19 183 ARG A C 1
ATOM 1364 O O . ARG A 1 183 ? -0.680 11.721 -0.715 1.00 90.19 183 ARG A O 1
ATOM 1371 N N . GLY A 1 184 ? -2.807 11.268 -0.141 1.00 89.56 184 GLY A N 1
ATOM 1372 C CA . GLY A 1 184 ? -2.556 10.734 1.193 1.00 89.56 184 GLY A CA 1
ATOM 1373 C C . GLY A 1 184 ? -2.430 9.218 1.212 1.00 89.56 184 GLY A C 1
ATOM 1374 O O . GLY A 1 184 ? -3.040 8.587 2.062 1.00 89.56 184 GLY A O 1
ATOM 1375 N N . THR A 1 185 ? -1.693 8.613 0.275 1.00 92.06 185 THR A N 1
ATOM 1376 C CA . THR A 1 185 ? -1.440 7.161 0.293 1.00 92.06 185 THR A CA 1
ATOM 1377 C C . THR A 1 185 ? 0.049 6.872 0.348 1.00 92.06 185 THR A C 1
ATOM 1379 O O . THR A 1 185 ? 0.785 7.278 -0.557 1.00 92.06 185 THR A O 1
ATOM 1382 N N . HIS A 1 186 ? 0.469 6.119 1.360 1.00 93.06 186 HIS A N 1
ATOM 1383 C CA . HIS A 1 186 ? 1.827 5.603 1.499 1.00 93.06 186 HIS A CA 1
ATOM 1384 C C . HIS A 1 186 ? 1.866 4.080 1.379 1.00 93.06 186 HIS A C 1
ATOM 1386 O O . HIS A 1 186 ? 0.936 3.387 1.778 1.00 93.06 186 HIS A O 1
ATOM 1392 N N . HIS A 1 187 ? 2.972 3.572 0.841 1.00 94.31 187 HIS A N 1
ATOM 1393 C CA . HIS A 1 187 ? 3.283 2.146 0.752 1.00 94.31 187 HIS A CA 1
ATOM 1394 C C . HIS A 1 187 ? 4.432 1.856 1.704 1.00 94.31 187 HIS A C 1
ATOM 1396 O O . HIS A 1 187 ? 5.483 2.475 1.551 1.00 94.31 187 HIS A O 1
ATOM 1402 N N . LEU A 1 188 ? 4.253 0.950 2.663 1.00 95.31 188 LEU A N 1
ATOM 1403 C CA . LEU A 1 188 ? 5.251 0.663 3.699 1.00 95.31 188 LEU A CA 1
ATOM 1404 C C . LEU A 1 188 ? 5.499 -0.836 3.815 1.00 95.31 188 LEU A C 1
ATOM 1406 O O . LEU A 1 188 ? 4.560 -1.624 3.775 1.00 95.31 188 LEU A O 1
ATOM 1410 N N . VAL A 1 189 ? 6.756 -1.237 3.992 1.00 96.06 189 VAL A N 1
ATOM 1411 C CA . VAL A 1 189 ? 7.113 -2.637 4.255 1.00 96.06 189 VAL A CA 1
ATOM 1412 C C . VAL A 1 189 ? 6.953 -2.931 5.741 1.00 96.06 189 VAL A C 1
ATOM 1414 O O . VAL A 1 189 ? 7.653 -2.350 6.569 1.00 96.06 189 VAL A O 1
ATOM 1417 N N . ALA A 1 190 ? 6.055 -3.848 6.078 1.00 95.81 190 ALA A N 1
ATOM 1418 C CA . ALA A 1 190 ? 5.791 -4.286 7.438 1.00 95.81 190 ALA A CA 1
ATOM 1419 C C . ALA A 1 190 ? 6.541 -5.599 7.714 1.00 95.81 190 ALA A C 1
ATOM 1421 O O . ALA A 1 190 ? 6.131 -6.665 7.267 1.00 95.81 190 ALA A O 1
ATOM 1422 N N . SER A 1 191 ? 7.648 -5.527 8.460 1.00 92.81 191 SER A N 1
ATOM 1423 C CA . SER A 1 191 ? 8.499 -6.693 8.752 1.00 92.81 191 SER A CA 1
ATOM 1424 C C . SER A 1 191 ? 7.871 -7.768 9.636 1.00 92.81 191 SER A C 1
ATOM 1426 O O . SER A 1 191 ? 8.359 -8.891 9.615 1.00 92.81 191 SER A O 1
ATOM 1428 N N . HIS A 1 192 ? 6.835 -7.443 10.413 1.00 90.94 192 HIS A N 1
ATOM 1429 C CA . HIS A 1 192 ? 6.113 -8.413 11.247 1.00 90.94 192 HIS A CA 1
ATOM 1430 C C . HIS A 1 192 ? 4.870 -8.979 10.544 1.00 90.94 192 HIS A C 1
ATOM 1432 O O . HIS A 1 192 ? 4.204 -9.860 11.077 1.00 90.94 192 HIS A O 1
ATOM 1438 N N . LEU A 1 193 ? 4.562 -8.483 9.343 1.00 91.25 193 LEU A N 1
ATOM 1439 C CA . LEU A 1 193 ? 3.429 -8.935 8.554 1.00 91.25 193 LEU A CA 1
ATOM 1440 C C . LEU A 1 193 ? 3.867 -10.056 7.609 1.00 91.25 193 LEU A C 1
ATOM 1442 O O . LEU A 1 193 ? 4.812 -9.875 6.834 1.00 91.25 193 LEU A O 1
ATOM 1446 N N . SER A 1 194 ? 3.121 -11.159 7.646 1.00 87.56 194 SER A N 1
ATOM 1447 C CA . SER A 1 194 ? 3.311 -12.330 6.786 1.00 87.56 194 SER A CA 1
ATOM 1448 C C . SER A 1 194 ? 2.103 -12.581 5.887 1.00 87.56 194 SER A C 1
ATOM 1450 O O . SER A 1 194 ? 0.960 -12.389 6.317 1.00 87.56 194 SER A O 1
ATOM 1452 N N . ALA A 1 195 ? 2.376 -12.977 4.640 1.00 80.94 195 ALA A N 1
ATOM 1453 C CA . ALA A 1 195 ? 1.392 -13.220 3.577 1.00 80.94 195 ALA A CA 1
ATOM 1454 C C . ALA A 1 195 ? 1.111 -14.701 3.299 1.00 80.94 195 ALA A C 1
ATOM 1456 O O . ALA A 1 195 ? 2.051 -15.521 3.399 1.00 80.94 195 ALA A O 1
#

Radius of gyration: 25.76 Å; chains: 1; bounding box: 54×30×96 Å